Protein AF-A0A0N4SWI0-F1 (afdb_monomer)

Mean predicted aligned error: 6.31 Å

pLDDT: mean 88.69, std 13.05, range [43.0, 98.5]

Radius of gyration: 17.47 Å; Cα contacts (8 Å, |Δi|>4): 452; chains: 1; bounding box: 53×36×49 Å

Organism: Mus musculus (NCBI:txid10090)

Nearest PDB structures (foldseek):
  7t3r-assembly1_D  TM=9.726E-01  e=9.454E-28  Homo sapiens
  8tkf-assembly1_A  TM=9.665E-01  e=1.881E-27  Homo sapiens
  8tk8-assembly1_A  TM=9.784E-01  e=3.366E-27  Homo sapiens
  7t3p-assembly1_A  TM=9.673E-01  e=2.145E-26  Homo sapiens
  8tkd-assembly1_A  TM=9.676E-01  e=2.946E-26  Homo sapiens

InterPro domains:
  IPR000493 Inositol 1,4,5-trisphosphate receptor [PR00779] (9-29)
  IPR000493 Inositol 1,4,5-trisphosphate receptor [PR00779] (63-87)
  IPR000493 Inositol 1,4,5-trisphosphate receptor [PR00779] (183-208)
  IPR015925 Ryanodine/Inositol 1,4,5-trisphosphate receptor [PTHR13715] (2-214)
  IPR016093 MIR motif [PF02815] (7-191)
  IPR016093 MIR motif [PS50919] (5-61)
  IPR016093 MIR motif [PS50919] (68-132)
  IPR016093 MIR motif [PS50919] (138-194)
  IPR016093 MIR motif [SM00472] (5-61)
  IPR016093 MIR motif [SM00472] (68-162)
  IPR036300 Mir domain superfamily [SSF82109] (10-194)

Sequence (215 aa):
SDNKDDILKGGDVVRLFHAEQEKFLTCDEHRKKQHVFLRTTGRQSATSATSSKALWEVEVVQHDPCRGGAGYWNSLFRFKHLATGHYLAAEVDPDQDASRSRLRNAQEKMVYSLVSVPEGNDISSIFELDPTTLRGGDSLVPRNSYVRLRHLCTNTWVHSTNIPIDKEEEKPVMLKIGTSPLKEDKEAFAIVPVSPAEVRDLDFANDASKVLGSI

Structure (mmCIF, N/CA/C/O backbone):
data_AF-A0A0N4SWI0-F1
#
_entry.id   AF-A0A0N4SWI0-F1
#
loop_
_atom_site.group_PDB
_atom_site.id
_atom_site.type_symbol
_atom_site.label_atom_id
_atom_site.label_alt_id
_atom_site.label_comp_id
_atom_site.label_asym_id
_atom_site.label_entity_id
_atom_site.label_seq_id
_atom_site.pdbx_PDB_ins_code
_atom_site.Cartn_x
_atom_site.Cartn_y
_atom_site.Cartn_z
_atom_site.occupancy
_atom_site.B_iso_or_equiv
_atom_site.auth_seq_id
_atom_site.auth_comp_id
_atom_site.auth_asym_id
_atom_site.auth_atom_id
_atom_site.pdbx_PDB_model_num
ATOM 1 N N . SER A 1 1 ? 20.623 -2.920 -18.455 1.00 50.59 1 SER A N 1
ATOM 2 C CA . SER A 1 1 ? 21.114 -3.195 -17.095 1.00 50.59 1 SER A CA 1
ATOM 3 C C . SER A 1 1 ? 19.968 -2.899 -16.155 1.00 50.59 1 SER A C 1
ATOM 5 O O . SER A 1 1 ? 19.649 -1.740 -15.925 1.00 50.59 1 SER A O 1
ATOM 7 N N . ASP A 1 2 ? 19.303 -3.948 -15.685 1.00 51.03 2 ASP A N 1
ATOM 8 C CA . ASP A 1 2 ? 18.000 -3.850 -15.003 1.00 51.03 2 ASP A CA 1
ATOM 9 C C . ASP A 1 2 ? 18.136 -3.511 -13.512 1.00 51.03 2 ASP A C 1
ATOM 11 O O . ASP A 1 2 ? 17.158 -3.448 -12.779 1.00 51.03 2 ASP A O 1
ATOM 15 N N . ASN A 1 3 ? 19.364 -3.251 -13.060 1.00 57.69 3 ASN A N 1
ATOM 16 C CA . ASN A 1 3 ?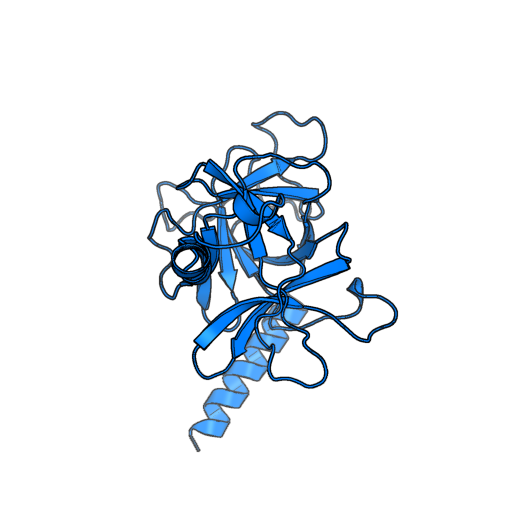 19.689 -2.866 -11.694 1.00 57.69 3 ASN A CA 1
ATOM 17 C C . ASN A 1 3 ? 19.978 -1.359 -11.613 1.00 57.69 3 ASN A C 1
ATOM 19 O O . ASN A 1 3 ? 21.078 -0.948 -11.251 1.00 57.69 3 ASN A O 1
ATOM 23 N N . LYS A 1 4 ? 19.020 -0.534 -12.050 1.00 68.69 4 LYS A N 1
ATOM 24 C CA . LYS A 1 4 ? 19.056 0.916 -11.817 1.00 68.69 4 LYS A CA 1
ATOM 25 C C . LYS A 1 4 ? 18.292 1.210 -10.530 1.00 68.69 4 LYS A C 1
ATOM 27 O O . LYS A 1 4 ? 17.165 0.752 -10.382 1.00 68.69 4 LYS A O 1
ATOM 32 N N . ASP A 1 5 ? 18.878 1.982 -9.624 1.00 74.50 5 ASP A N 1
ATOM 33 C CA . ASP A 1 5 ? 18.274 2.266 -8.312 1.00 74.50 5 ASP A CA 1
ATOM 34 C C . ASP A 1 5 ? 17.012 3.143 -8.380 1.00 74.50 5 ASP A C 1
ATOM 36 O O . ASP A 1 5 ? 16.250 3.208 -7.415 1.00 74.50 5 ASP A O 1
ATOM 40 N N . ASP A 1 6 ? 16.768 3.767 -9.536 1.00 87.31 6 ASP A N 1
ATOM 41 C CA . ASP A 1 6 ? 15.651 4.684 -9.773 1.00 87.31 6 ASP A CA 1
ATOM 42 C C . ASP A 1 6 ? 14.382 4.001 -10.301 1.00 87.31 6 ASP A C 1
ATOM 44 O O . ASP A 1 6 ? 13.366 4.672 -10.498 1.00 87.31 6 ASP A O 1
ATOM 48 N N . ILE A 1 7 ? 14.417 2.689 -10.554 1.00 92.62 7 ILE A N 1
ATOM 49 C CA . ILE A 1 7 ? 13.267 1.935 -11.067 1.00 92.62 7 ILE A CA 1
ATOM 50 C C . ILE A 1 7 ? 12.678 1.021 -9.997 1.00 92.62 7 ILE A C 1
ATOM 52 O O . ILE A 1 7 ? 13.397 0.487 -9.158 1.00 92.62 7 ILE A O 1
ATOM 56 N N . LEU A 1 8 ? 11.363 0.837 -10.049 1.00 94.56 8 LEU A N 1
ATOM 57 C CA . LEU A 1 8 ? 10.654 -0.118 -9.213 1.00 94.56 8 LEU A CA 1
ATOM 58 C C . LEU A 1 8 ? 10.965 -1.535 -9.689 1.00 94.56 8 LEU A C 1
ATOM 60 O O . LEU A 1 8 ? 10.858 -1.829 -10.882 1.00 94.56 8 LEU A O 1
ATOM 64 N N . LYS A 1 9 ? 11.336 -2.417 -8.767 1.00 93.50 9 LYS A N 1
ATOM 65 C CA . LYS A 1 9 ? 11.655 -3.819 -9.063 1.00 93.50 9 LYS A CA 1
ATOM 66 C C . LYS A 1 9 ? 11.042 -4.762 -8.036 1.00 93.50 9 LYS A C 1
ATOM 68 O O . LYS A 1 9 ? 10.722 -4.362 -6.921 1.00 93.50 9 LYS A O 1
ATOM 73 N N . GLY A 1 10 ? 10.900 -6.027 -8.421 1.00 93.69 10 GLY A N 1
ATOM 74 C CA . GLY A 1 10 ? 10.533 -7.088 -7.487 1.00 93.69 10 GLY A CA 1
ATOM 75 C C . GLY A 1 10 ? 11.527 -7.165 -6.321 1.00 93.69 10 GLY A C 1
ATOM 76 O O . GLY A 1 10 ? 12.736 -7.066 -6.540 1.00 93.69 10 GLY A O 1
ATOM 77 N N . GLY A 1 11 ? 11.013 -7.317 -5.102 1.00 92.56 11 GLY A N 1
ATOM 78 C CA . GLY A 1 11 ? 11.773 -7.296 -3.849 1.00 92.56 11 GLY A CA 1
ATOM 79 C C . GLY A 1 11 ? 12.031 -5.894 -3.285 1.00 92.56 11 GLY A C 1
ATOM 80 O O . GLY A 1 11 ? 12.594 -5.768 -2.198 1.00 92.56 11 GLY A O 1
ATOM 81 N N . ASP A 1 12 ? 11.635 -4.821 -3.982 1.00 94.88 12 ASP A N 1
ATOM 82 C CA . ASP A 1 12 ? 11.668 -3.487 -3.384 1.00 94.88 12 ASP A CA 1
ATOM 83 C C . ASP A 1 12 ? 10.648 -3.377 -2.255 1.00 94.88 12 ASP A C 1
ATOM 85 O O . ASP A 1 12 ? 9.480 -3.719 -2.420 1.00 94.88 12 ASP A O 1
ATOM 89 N N . VAL A 1 13 ? 11.074 -2.802 -1.132 1.00 96.50 13 VAL A N 1
ATOM 90 C CA . VAL A 1 13 ? 10.172 -2.414 -0.049 1.00 96.50 13 VAL A CA 1
ATOM 91 C C . VAL A 1 13 ? 9.805 -0.943 -0.205 1.00 96.50 13 VAL A C 1
ATOM 93 O O . VAL A 1 13 ? 10.672 -0.072 -0.341 1.00 96.50 13 VAL A O 1
ATOM 96 N N . VAL A 1 14 ? 8.506 -0.661 -0.177 1.00 97.38 14 VAL A N 1
ATOM 97 C CA . VAL A 1 14 ? 7.942 0.676 -0.360 1.00 97.38 14 VAL A CA 1
ATOM 98 C C . VAL A 1 14 ? 6.867 0.973 0.682 1.00 97.38 14 VAL A C 1
ATOM 100 O O . VAL A 1 14 ? 6.303 0.080 1.314 1.00 97.38 14 VAL A O 1
ATOM 103 N N . ARG A 1 15 ? 6.553 2.257 0.838 1.00 97.75 15 ARG A N 1
ATOM 104 C CA . ARG A 1 15 ? 5.327 2.740 1.474 1.00 97.75 15 ARG A CA 1
ATOM 105 C C . ARG A 1 15 ? 4.415 3.312 0.400 1.00 97.75 15 ARG A C 1
ATOM 107 O O . ARG A 1 15 ? 4.875 4.037 -0.478 1.00 97.75 15 ARG A O 1
ATOM 114 N N . LEU A 1 16 ? 3.122 3.027 0.504 1.00 98.19 16 LEU A N 1
ATOM 115 C CA . LEU A 1 16 ? 2.101 3.623 -0.353 1.00 98.19 16 LEU A CA 1
ATOM 116 C C . LEU A 1 16 ? 1.454 4.783 0.409 1.00 98.19 16 LEU A C 1
ATOM 118 O O . LEU A 1 16 ? 0.746 4.572 1.395 1.00 98.19 16 LEU A O 1
ATOM 122 N N . PHE A 1 17 ? 1.742 6.011 -0.016 1.00 98.00 17 PHE A N 1
ATOM 123 C CA . PHE A 1 17 ? 1.227 7.232 0.605 1.00 98.00 17 PHE A CA 1
ATOM 124 C C . PHE A 1 17 ? 0.122 7.829 -0.257 1.00 98.00 17 PHE A C 1
ATOM 126 O O . PHE A 1 17 ? 0.379 8.279 -1.369 1.00 98.00 17 PHE A O 1
ATOM 133 N N . HIS A 1 18 ? -1.108 7.847 0.241 1.00 97.81 18 HIS A N 1
ATOM 134 C CA . HIS A 1 18 ? -2.217 8.463 -0.472 1.00 97.81 18 HIS A CA 1
ATOM 135 C C . HIS A 1 18 ? -2.040 9.985 -0.503 1.00 97.81 18 HIS A C 1
ATOM 137 O O . HIS A 1 18 ? -2.028 10.617 0.552 1.00 97.81 18 HIS A O 1
ATOM 143 N N . ALA A 1 19 ? -1.959 10.573 -1.699 1.00 95.75 19 ALA A N 1
ATOM 144 C CA . ALA A 1 19 ? -1.594 11.977 -1.880 1.00 95.75 19 ALA A CA 1
ATOM 145 C C . ALA A 1 19 ? -2.662 12.948 -1.347 1.00 95.75 19 ALA A C 1
ATOM 147 O O . ALA A 1 19 ? -2.343 13.789 -0.519 1.00 95.75 19 ALA A O 1
ATOM 148 N N . GLU A 1 20 ? -3.930 12.796 -1.755 1.00 95.19 20 GLU A N 1
ATOM 149 C CA . GLU A 1 20 ? -5.012 13.709 -1.324 1.00 95.19 20 GLU A CA 1
ATOM 150 C C . GLU A 1 20 ? -5.341 13.559 0.171 1.00 95.19 20 GLU A C 1
ATOM 152 O O . GLU A 1 20 ? -5.549 14.539 0.878 1.00 95.19 20 GLU A O 1
ATOM 157 N N . GLN A 1 21 ? -5.391 12.322 0.673 1.00 95.75 21 GLN A N 1
ATOM 158 C CA . GLN A 1 21 ? -5.701 12.046 2.076 1.00 95.75 21 GLN A CA 1
ATOM 159 C C . GLN A 1 21 ? -4.534 12.305 3.028 1.00 95.75 21 GLN A C 1
ATOM 161 O O . GLN A 1 21 ? -4.763 12.345 4.236 1.00 95.75 21 GLN A O 1
ATOM 166 N N . GLU A 1 22 ? -3.310 12.401 2.514 1.00 96.69 22 GLU A N 1
ATOM 167 C CA . GLU A 1 22 ? -2.071 12.466 3.288 1.00 96.69 22 GLU A CA 1
ATOM 168 C C . GLU A 1 22 ? -1.952 11.347 4.339 1.00 96.69 22 GLU A C 1
ATOM 170 O O . GLU A 1 22 ? -1.732 11.589 5.527 1.00 96.69 22 GLU A O 1
ATOM 175 N N . LYS A 1 23 ? -2.150 10.089 3.928 1.00 97.38 23 LYS A N 1
ATOM 176 C CA . LYS A 1 23 ? -2.130 8.923 4.834 1.00 97.38 23 LYS A CA 1
ATOM 177 C C . LYS A 1 23 ? -1.384 7.752 4.216 1.00 97.38 23 LYS A C 1
ATOM 179 O O . LYS A 1 23 ? -1.474 7.509 3.016 1.00 97.38 23 LYS A O 1
ATOM 184 N N . PHE A 1 24 ? -0.686 6.987 5.050 1.00 98.12 24 PHE A N 1
ATOM 185 C CA . PHE A 1 24 ? -0.050 5.745 4.620 1.00 98.12 24 PHE A CA 1
ATOM 186 C C . PHE A 1 24 ? -1.039 4.579 4.632 1.00 98.12 24 PHE A C 1
ATOM 188 O O . PHE A 1 24 ? -1.792 4.398 5.597 1.00 98.12 24 PHE A O 1
ATOM 195 N N . LEU A 1 25 ? -0.977 3.757 3.583 1.00 98.50 25 LEU A N 1
ATOM 196 C CA . LEU A 1 25 ? -1.606 2.443 3.549 1.00 98.50 25 LEU A CA 1
ATOM 197 C C . LEU A 1 25 ? -0.907 1.524 4.553 1.00 98.50 25 LEU A C 1
ATOM 199 O O . LEU A 1 25 ? 0.294 1.269 4.450 1.00 98.50 25 LEU A O 1
ATOM 203 N N . THR A 1 26 ? -1.669 1.041 5.522 1.00 98.25 26 THR A N 1
ATOM 204 C CA . THR A 1 26 ? -1.173 0.288 6.674 1.00 98.25 26 THR A CA 1
ATOM 205 C C . THR A 1 26 ? -1.910 -1.043 6.771 1.00 98.25 26 THR A C 1
ATOM 207 O O . THR A 1 26 ? -3.098 -1.107 6.454 1.00 98.25 26 THR A O 1
ATOM 210 N N . CYS A 1 27 ? -1.216 -2.089 7.219 1.00 97.69 27 CYS A N 1
ATOM 211 C CA . CYS A 1 27 ? -1.813 -3.361 7.613 1.00 97.69 27 CYS A CA 1
ATOM 212 C C . CYS A 1 27 ? -1.526 -3.624 9.094 1.00 97.69 27 CYS A C 1
ATOM 214 O O . CYS A 1 27 ? -0.379 -3.530 9.534 1.00 97.69 27 CYS A O 1
ATOM 216 N N . ASP A 1 28 ? -2.557 -3.934 9.875 1.00 96.50 28 ASP A N 1
ATOM 217 C CA . ASP A 1 28 ? -2.410 -4.209 11.307 1.00 96.50 28 ASP A CA 1
ATOM 218 C C . ASP A 1 28 ? -3.506 -5.133 11.837 1.00 96.50 28 ASP A C 1
ATOM 220 O O . ASP A 1 28 ? -4.581 -5.248 11.240 1.00 96.50 28 ASP A O 1
ATOM 224 N N . GLU A 1 29 ? -3.247 -5.749 12.988 1.00 95.00 29 GLU A N 1
ATOM 225 C CA . GLU A 1 29 ? -4.260 -6.500 13.715 1.00 95.00 29 GLU A CA 1
ATOM 226 C C . GLU A 1 29 ? -5.162 -5.560 14.519 1.00 95.00 29 GLU A C 1
ATOM 228 O O . GLU A 1 29 ? -4.697 -4.803 15.369 1.00 95.00 29 GLU A O 1
ATOM 233 N N . HIS A 1 30 ? -6.471 -5.667 14.302 1.00 93.88 30 HIS A N 1
ATOM 234 C CA . HIS A 1 30 ? -7.492 -5.072 15.158 1.00 93.88 30 HIS A CA 1
ATOM 235 C C . HIS A 1 30 ? -8.541 -6.125 15.481 1.00 93.88 30 HIS A C 1
ATOM 237 O O . HIS A 1 30 ? -8.998 -6.847 14.597 1.00 93.88 30 HIS A O 1
ATOM 243 N N . ARG A 1 31 ? -8.908 -6.260 16.760 1.00 92.44 31 ARG A N 1
ATOM 244 C CA . ARG A 1 31 ? -9.884 -7.265 17.230 1.00 92.44 31 ARG A CA 1
ATOM 245 C C . ARG A 1 31 ? -9.621 -8.685 16.692 1.00 92.44 31 ARG A C 1
ATOM 247 O O . ARG A 1 31 ? -10.553 -9.390 16.310 1.00 92.44 31 ARG A O 1
ATOM 254 N N . LYS A 1 32 ? -8.350 -9.115 16.707 1.00 91.81 32 LYS A N 1
ATOM 255 C CA . LYS A 1 32 ? -7.883 -10.441 16.242 1.00 91.81 32 LYS A CA 1
ATOM 256 C C . LYS A 1 32 ? -8.083 -10.701 14.742 1.00 91.81 32 LYS A C 1
ATOM 258 O O . LYS A 1 32 ? -8.091 -11.854 14.314 1.00 91.81 32 LYS A O 1
ATOM 263 N N . LYS A 1 33 ? -8.272 -9.652 13.940 1.00 92.88 33 LYS A N 1
ATOM 264 C CA . LYS A 1 33 ? -8.355 -9.731 12.481 1.00 92.88 33 LYS A CA 1
ATOM 265 C C . LYS A 1 33 ? -7.348 -8.769 11.857 1.00 92.88 33 LYS A C 1
ATOM 267 O O . LYS A 1 33 ? -7.155 -7.660 12.343 1.00 92.88 33 LYS A O 1
ATOM 272 N N . GLN A 1 34 ? -6.712 -9.195 10.770 1.00 95.12 34 GLN A N 1
ATOM 273 C CA . GLN A 1 34 ? -5.844 -8.328 9.977 1.00 95.12 34 GLN A CA 1
ATOM 274 C C . GLN A 1 34 ? -6.692 -7.380 9.126 1.00 95.12 34 GLN A C 1
ATOM 276 O O . GLN A 1 34 ? -7.600 -7.812 8.411 1.00 95.12 34 GLN A O 1
ATOM 281 N N . HIS A 1 35 ? -6.384 -6.090 9.192 1.00 96.62 35 HIS A N 1
ATOM 282 C CA . HIS A 1 35 ? -7.068 -5.042 8.448 1.00 96.62 35 HIS A CA 1
ATOM 283 C C . HIS A 1 35 ? -6.077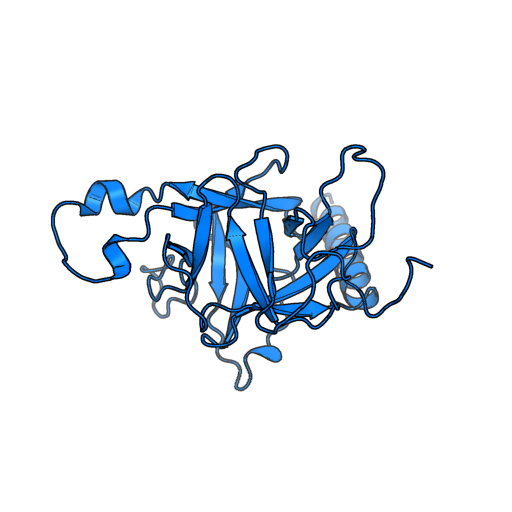 -4.235 7.621 1.00 96.62 35 HIS A C 1
ATOM 285 O O . HIS A 1 35 ? -5.008 -3.878 8.110 1.00 96.62 35 HIS A O 1
ATOM 291 N N . VAL A 1 36 ? -6.480 -3.887 6.398 1.00 98.00 36 VAL A N 1
ATOM 292 C CA . VAL A 1 36 ? -5.800 -2.893 5.563 1.00 98.00 36 VAL A CA 1
ATOM 293 C C . VAL A 1 36 ? -6.590 -1.588 5.602 1.00 98.00 36 VAL A C 1
ATOM 295 O O . VAL A 1 36 ? -7.809 -1.594 5.431 1.00 98.00 36 VAL A O 1
ATOM 298 N N . PHE A 1 37 ? -5.911 -0.469 5.846 1.00 98.19 37 PHE A N 1
ATOM 299 C CA . PHE A 1 37 ? -6.556 0.831 6.040 1.00 98.19 37 PHE A CA 1
ATOM 300 C C . PHE A 1 37 ? -5.614 2.006 5.751 1.00 98.19 37 PHE A C 1
ATOM 302 O O . PHE A 1 37 ? -4.389 1.868 5.776 1.00 98.19 37 PHE A O 1
ATOM 309 N N . LEU A 1 38 ? -6.185 3.191 5.515 1.00 98.12 38 LEU A N 1
ATOM 310 C CA . LEU A 1 38 ? -5.443 4.449 5.586 1.00 98.12 38 LEU A CA 1
ATOM 311 C C . LEU A 1 38 ? -5.372 4.890 7.043 1.00 98.12 38 LEU A C 1
ATOM 313 O O . LEU A 1 38 ? -6.397 5.062 7.705 1.00 98.12 38 LEU A O 1
ATOM 317 N N . ARG A 1 39 ? -4.155 5.088 7.545 1.00 97.50 39 ARG A N 1
ATOM 318 C CA . ARG A 1 39 ? -3.935 5.457 8.943 1.00 97.50 39 ARG A CA 1
ATOM 319 C C . ARG A 1 39 ? -3.920 6.968 9.136 1.00 97.50 39 ARG A C 1
ATOM 321 O O . ARG A 1 39 ? -3.057 7.653 8.591 1.00 97.50 39 ARG A O 1
ATOM 328 N N . THR A 1 4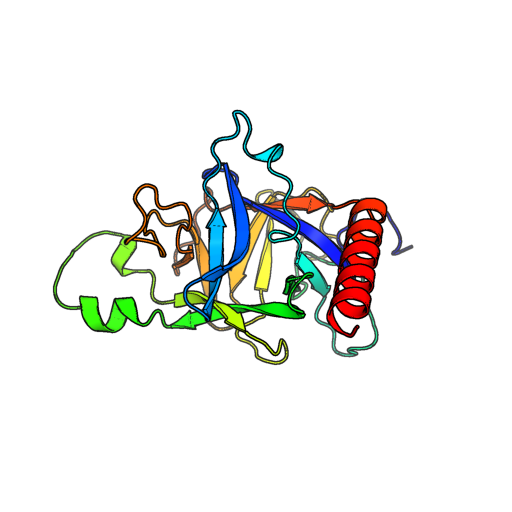0 ? -4.800 7.476 9.991 1.00 95.88 40 THR A N 1
ATOM 329 C CA . THR A 1 40 ? -4.720 8.853 10.493 1.00 95.88 40 THR A CA 1
ATOM 330 C C . THR A 1 40 ? -3.577 8.982 11.503 1.00 95.88 40 THR A C 1
ATOM 332 O O . THR A 1 40 ? -3.372 8.116 12.354 1.00 95.88 40 THR A O 1
ATOM 335 N N . THR A 1 41 ? -2.815 10.073 11.421 1.00 93.19 41 THR A N 1
ATOM 336 C CA . THR A 1 41 ? -1.682 10.360 12.309 1.00 93.19 41 THR A CA 1
ATOM 337 C C . THR A 1 41 ? -1.843 11.723 12.971 1.00 93.19 41 THR A C 1
ATOM 339 O O . THR A 1 41 ? -2.336 12.660 12.354 1.00 93.19 41 THR A O 1
ATOM 342 N N . GLY A 1 42 ? -1.410 11.836 14.229 1.00 89.56 42 GLY A N 1
ATOM 343 C CA . GLY A 1 42 ? -1.351 13.108 14.958 1.00 89.56 42 GLY A CA 1
ATOM 344 C C . GLY A 1 42 ? -0.055 13.895 14.731 1.00 89.56 42 GLY A C 1
ATOM 345 O O . GLY A 1 42 ? 0.167 14.904 15.396 1.00 89.56 42 GLY A O 1
ATOM 346 N N . ARG A 1 43 ? 0.843 13.421 13.853 1.00 88.69 43 ARG A N 1
ATOM 347 C CA . ARG A 1 43 ? 2.075 14.150 13.510 1.00 88.69 43 ARG A CA 1
ATOM 348 C C . ARG A 1 43 ? 1.743 15.368 12.648 1.00 88.69 43 ARG A C 1
ATOM 350 O O . ARG A 1 43 ? 0.848 15.303 11.817 1.00 88.69 43 ARG A O 1
ATOM 357 N N . GLN A 1 44 ? 2.518 16.445 12.801 1.00 86.50 44 GLN A N 1
ATOM 358 C CA . GLN A 1 44 ? 2.349 17.675 12.009 1.00 86.50 44 GLN A CA 1
ATOM 359 C C . GLN A 1 44 ? 2.494 17.432 10.502 1.00 86.50 44 GLN A C 1
ATOM 361 O O . GLN A 1 44 ? 1.809 18.059 9.706 1.00 86.50 44 GLN A O 1
ATOM 366 N N . SER A 1 45 ? 3.391 16.520 10.120 1.00 91.00 45 SER A N 1
ATOM 367 C CA . SER A 1 45 ? 3.573 16.082 8.741 1.00 91.00 45 SER A CA 1
ATOM 368 C C . SER A 1 45 ? 3.315 14.586 8.653 1.00 91.00 45 SER A C 1
ATOM 370 O O . SER A 1 45 ? 3.980 13.797 9.336 1.00 91.00 45 SER A O 1
ATOM 372 N N . ALA A 1 46 ? 2.369 14.185 7.807 1.00 88.25 46 ALA A N 1
ATOM 373 C CA . ALA A 1 46 ? 2.005 12.784 7.666 1.00 88.25 46 ALA A CA 1
ATOM 374 C C . ALA A 1 46 ? 3.157 11.925 7.130 1.00 88.25 46 ALA A C 1
ATOM 376 O O . ALA A 1 46 ? 3.351 10.811 7.608 1.00 88.25 46 ALA A O 1
ATOM 377 N N . THR A 1 47 ? 3.983 12.460 6.226 1.00 88.88 47 THR A N 1
ATOM 378 C CA . THR A 1 47 ? 5.139 11.750 5.651 1.00 88.88 47 THR A CA 1
ATOM 379 C C . THR A 1 47 ? 6.222 11.435 6.682 1.00 88.88 47 THR A C 1
ATOM 381 O O . THR A 1 47 ? 6.969 10.475 6.513 1.00 88.88 47 THR A O 1
ATOM 384 N N . SER A 1 48 ? 6.271 12.175 7.797 1.00 85.38 48 SER A N 1
ATOM 385 C CA . SER A 1 48 ? 7.164 11.864 8.918 1.00 85.38 48 SER A CA 1
ATOM 386 C C . SER A 1 48 ? 6.733 10.630 9.717 1.00 85.38 48 SER A C 1
ATOM 388 O O . SER A 1 48 ? 7.503 10.146 10.543 1.00 85.38 48 SER A O 1
ATOM 390 N N . ALA A 1 49 ? 5.504 10.132 9.541 1.00 86.56 49 ALA A N 1
ATOM 391 C CA . ALA A 1 49 ? 4.984 8.975 10.261 1.00 86.56 49 ALA A CA 1
ATOM 392 C C . ALA A 1 49 ? 5.510 7.663 9.656 1.00 86.56 49 ALA A C 1
ATOM 394 O O . ALA A 1 49 ? 4.798 6.948 8.956 1.00 86.56 49 ALA A O 1
ATOM 395 N N . THR A 1 50 ? 6.766 7.329 9.947 1.00 85.88 50 THR A N 1
ATOM 396 C CA . THR A 1 50 ? 7.371 6.056 9.550 1.00 85.88 50 THR A CA 1
ATOM 397 C C . THR A 1 50 ? 6.938 4.946 10.508 1.00 85.88 50 THR A C 1
ATOM 399 O O . THR A 1 50 ? 7.195 4.984 11.711 1.00 85.88 50 THR A O 1
ATOM 402 N N . SER A 1 51 ? 6.218 3.955 9.984 1.00 90.12 51 SER A N 1
ATOM 403 C CA . SER A 1 51 ? 5.823 2.748 10.715 1.00 90.12 51 SER A CA 1
ATOM 404 C C . SER A 1 51 ? 6.247 1.511 9.931 1.00 90.12 51 SER A C 1
ATOM 406 O O . SER A 1 51 ? 6.200 1.522 8.698 1.00 90.12 51 SER A O 1
ATOM 408 N N . SER A 1 52 ? 6.636 0.452 10.644 1.00 91.38 52 SER A N 1
ATOM 409 C CA . SER A 1 52 ? 6.885 -0.878 10.074 1.00 91.38 52 SER A CA 1
ATOM 410 C C . SER A 1 52 ? 5.609 -1.532 9.528 1.00 91.38 52 SER A C 1
ATOM 412 O O . SER A 1 52 ? 5.681 -2.336 8.609 1.00 91.38 52 SER A O 1
ATOM 414 N N . LYS A 1 53 ? 4.434 -1.116 10.022 1.00 95.25 53 LYS A N 1
ATOM 415 C CA . LYS A 1 53 ? 3.102 -1.594 9.599 1.00 95.25 53 LYS A CA 1
ATOM 416 C C . LYS A 1 53 ? 2.637 -1.058 8.236 1.00 95.25 53 LYS A C 1
ATOM 418 O O . LYS A 1 53 ? 1.546 -1.367 7.773 1.00 95.25 53 LYS A O 1
ATOM 423 N N . ALA A 1 54 ? 3.431 -0.182 7.624 1.00 97.44 54 ALA A N 1
ATOM 424 C CA . ALA A 1 54 ? 3.154 0.421 6.321 1.00 97.44 54 ALA A CA 1
ATOM 425 C C . ALA A 1 54 ? 4.160 -0.029 5.248 1.00 97.44 54 ALA A C 1
ATOM 427 O O . ALA A 1 54 ? 4.264 0.611 4.203 1.00 97.44 54 ALA A O 1
ATOM 428 N N . LEU A 1 55 ? 4.943 -1.076 5.529 1.00 97.81 55 LEU A N 1
ATOM 429 C CA . LEU A 1 55 ? 5.963 -1.600 4.626 1.00 97.81 55 LEU A CA 1
ATOM 430 C C . LEU A 1 55 ? 5.373 -2.682 3.725 1.00 97.81 55 LEU A C 1
ATOM 432 O O . LEU A 1 55 ? 4.860 -3.694 4.207 1.00 97.81 55 LEU A O 1
ATOM 436 N N . TRP A 1 56 ? 5.494 -2.467 2.419 1.00 98.06 56 TRP A N 1
ATOM 437 C CA . TRP A 1 56 ? 4.998 -3.358 1.382 1.00 98.06 56 TRP A CA 1
ATOM 438 C C . TRP A 1 56 ? 6.155 -3.768 0.475 1.00 98.06 56 TRP A C 1
ATOM 440 O O . TRP A 1 56 ? 6.772 -2.920 -0.165 1.00 98.06 56 TRP A O 1
ATOM 450 N N . GLU A 1 57 ? 6.461 -5.058 0.437 1.00 96.94 57 GLU A N 1
ATOM 451 C CA . GLU A 1 57 ? 7.346 -5.657 -0.553 1.00 96.94 57 GLU A CA 1
ATOM 452 C C . GLU A 1 57 ? 6.593 -5.789 -1.882 1.00 96.94 57 GLU A C 1
ATOM 454 O O . GLU A 1 57 ? 5.462 -6.284 -1.938 1.00 96.94 57 GLU A O 1
ATOM 459 N N . VAL A 1 58 ? 7.210 -5.298 -2.951 1.00 96.50 58 VAL A N 1
ATOM 460 C CA . VAL A 1 58 ? 6.668 -5.337 -4.306 1.00 96.50 58 VAL A CA 1
ATOM 461 C C . VAL A 1 58 ? 7.054 -6.651 -4.963 1.00 96.50 58 VAL A C 1
ATOM 463 O O . VAL A 1 58 ? 8.234 -6.974 -5.079 1.00 96.50 58 VAL A O 1
ATOM 466 N N . GLU A 1 59 ? 6.072 -7.368 -5.492 1.00 95.19 59 GLU A N 1
ATOM 467 C CA . GLU A 1 59 ? 6.299 -8.519 -6.362 1.00 95.19 59 GLU A CA 1
ATOM 468 C C . GLU A 1 59 ? 5.824 -8.182 -7.776 1.00 95.19 59 GLU A C 1
ATOM 470 O O . GLU A 1 59 ? 4.677 -7.785 -7.984 1.00 95.19 59 GLU A O 1
ATOM 475 N N . VAL A 1 60 ? 6.710 -8.344 -8.761 1.00 93.81 60 VAL A N 1
ATOM 476 C CA . VAL A 1 60 ? 6.361 -8.220 -10.182 1.00 93.81 60 VAL A CA 1
ATOM 477 C C . VAL A 1 60 ? 5.949 -9.601 -10.672 1.00 93.81 60 VAL A C 1
ATOM 479 O O . VAL A 1 60 ? 6.780 -10.507 -10.725 1.00 93.81 60 VAL A O 1
ATOM 482 N N . VAL A 1 61 ? 4.674 -9.771 -11.013 1.00 89.94 61 VAL A N 1
ATOM 483 C CA . VAL A 1 61 ? 4.118 -11.061 -11.430 1.00 89.94 61 VAL A CA 1
ATOM 484 C C . VAL A 1 61 ? 4.694 -11.444 -12.792 1.00 89.94 61 VAL A C 1
ATOM 486 O O . VAL A 1 61 ? 4.522 -10.735 -13.784 1.00 89.94 61 VAL A O 1
ATOM 489 N N . GLN A 1 62 ? 5.368 -12.590 -12.839 1.00 81.94 62 GLN A N 1
ATOM 490 C CA . GLN A 1 62 ? 5.952 -13.173 -14.045 1.00 81.94 62 GLN A CA 1
ATOM 491 C C . GLN A 1 62 ? 5.526 -14.635 -14.192 1.00 81.94 62 GLN A C 1
ATOM 493 O O . GLN A 1 62 ? 5.041 -15.256 -13.250 1.00 81.94 62 GLN A O 1
ATOM 498 N N . HIS A 1 63 ? 5.722 -15.195 -15.388 1.00 73.81 63 HIS A N 1
ATOM 499 C CA . HIS A 1 63 ? 5.458 -16.614 -15.646 1.00 73.81 63 HIS A CA 1
ATOM 500 C C . HIS A 1 63 ? 6.377 -17.545 -14.838 1.00 73.81 63 HIS A C 1
ATOM 502 O O . HIS A 1 63 ? 5.960 -18.636 -14.466 1.00 73.81 63 HIS A O 1
ATOM 508 N N . ASP A 1 64 ? 7.611 -17.109 -14.570 1.00 75.19 64 ASP A N 1
ATOM 509 C CA . ASP A 1 64 ? 8.575 -17.817 -13.728 1.00 75.19 64 ASP A CA 1
ATOM 510 C C . ASP A 1 64 ? 8.618 -17.162 -12.332 1.00 75.19 64 ASP A C 1
ATOM 512 O O . ASP A 1 64 ? 9.144 -16.051 -12.212 1.00 75.19 64 ASP A O 1
ATOM 516 N N . PRO A 1 65 ? 8.095 -17.821 -11.279 1.00 67.12 65 PRO A N 1
ATOM 517 C CA . PRO A 1 65 ? 8.077 -17.282 -9.917 1.00 67.12 65 PRO A CA 1
ATOM 518 C C . PRO A 1 65 ? 9.469 -17.020 -9.329 1.00 67.12 65 PRO A C 1
ATOM 520 O O . PRO A 1 65 ? 9.603 -16.227 -8.401 1.00 67.12 65 PRO A O 1
ATOM 523 N N . CYS A 1 66 ? 10.515 -17.675 -9.845 1.00 69.06 66 CYS A N 1
ATOM 524 C CA . CYS A 1 66 ? 11.885 -17.494 -9.366 1.00 69.06 66 CYS A CA 1
ATOM 525 C C . CYS A 1 66 ? 12.578 -16.277 -9.996 1.00 69.06 66 CYS A C 1
ATOM 527 O O . CYS A 1 66 ? 13.662 -15.885 -9.552 1.00 69.06 66 CYS A O 1
ATOM 529 N N . ARG A 1 67 ? 11.971 -15.657 -11.016 1.00 68.88 67 ARG A N 1
ATOM 530 C CA . ARG A 1 67 ? 12.479 -14.432 -11.633 1.00 68.88 67 ARG A CA 1
ATOM 531 C C . ARG A 1 67 ? 11.798 -13.211 -11.034 1.00 68.88 67 ARG A C 1
ATOM 533 O O . ARG A 1 67 ? 10.716 -12.806 -11.443 1.00 68.88 67 ARG A O 1
ATOM 540 N N . GLY A 1 68 ? 12.523 -12.544 -10.138 1.00 69.81 68 GLY A N 1
ATOM 541 C CA . GLY A 1 68 ? 12.331 -11.112 -9.924 1.00 69.81 68 GLY A CA 1
ATOM 542 C C . GLY A 1 68 ? 12.607 -10.325 -11.214 1.00 69.81 68 GLY A C 1
ATOM 543 O O . GLY A 1 68 ? 13.168 -10.841 -12.186 1.00 69.81 68 GLY A O 1
ATOM 544 N N . GLY A 1 69 ? 12.204 -9.061 -11.258 1.00 84.31 69 GLY A N 1
ATOM 545 C CA . GLY A 1 69 ? 12.437 -8.232 -12.436 1.00 84.31 69 GLY A CA 1
ATOM 546 C C . GLY A 1 69 ? 12.067 -6.777 -12.228 1.00 84.31 69 GLY A C 1
ATOM 547 O O . GLY A 1 69 ? 11.468 -6.406 -11.219 1.00 84.31 69 GLY A O 1
ATOM 548 N N . ALA A 1 70 ? 12.454 -5.960 -13.199 1.00 90.88 70 ALA A N 1
ATOM 549 C CA . ALA A 1 70 ? 12.037 -4.574 -13.280 1.00 90.88 70 ALA A CA 1
ATOM 550 C C . ALA A 1 70 ? 10.523 -4.481 -13.530 1.00 90.88 70 ALA A C 1
ATOM 552 O O . ALA A 1 70 ? 9.976 -5.240 -14.329 1.00 90.88 70 ALA A O 1
ATOM 553 N N . GLY A 1 71 ? 9.856 -3.550 -12.854 1.00 92.44 71 GLY A N 1
ATOM 554 C CA . GLY A 1 71 ? 8.448 -3.246 -13.069 1.00 92.44 71 GLY A CA 1
ATOM 555 C C . GLY A 1 71 ? 8.261 -2.313 -14.263 1.00 92.44 71 GLY A C 1
ATOM 556 O O . GLY A 1 71 ? 8.858 -1.235 -14.325 1.00 92.44 71 GLY A O 1
ATOM 557 N N . TYR A 1 72 ? 7.397 -2.710 -15.190 1.00 93.12 72 TYR A N 1
ATOM 558 C CA . TYR A 1 72 ? 6.925 -1.887 -16.305 1.00 93.12 72 TYR A CA 1
ATOM 559 C C . TYR A 1 72 ? 5.489 -1.428 -16.036 1.00 93.12 72 TYR A C 1
ATOM 561 O O . TYR A 1 72 ? 4.783 -2.042 -15.238 1.00 93.12 72 TYR A O 1
ATOM 569 N N . TRP A 1 73 ? 5.026 -0.367 -16.699 1.00 94.44 73 TRP A N 1
ATOM 570 C CA . TRP A 1 73 ? 3.645 0.111 -16.510 1.00 94.44 73 TRP A CA 1
ATOM 571 C C . TRP A 1 73 ? 2.585 -0.921 -16.914 1.00 94.44 73 TRP A C 1
ATOM 573 O O . TRP A 1 73 ? 1.503 -0.938 -16.343 1.00 94.44 73 TRP A O 1
ATOM 583 N N . ASN A 1 74 ? 2.900 -1.804 -17.863 1.00 92.25 74 ASN A N 1
ATOM 584 C CA . ASN A 1 74 ? 2.051 -2.931 -18.256 1.00 92.25 74 ASN A CA 1
ATOM 585 C C . ASN A 1 74 ? 2.283 -4.211 -17.424 1.00 92.25 74 ASN A C 1
ATOM 587 O O . ASN A 1 74 ? 1.716 -5.255 -17.745 1.00 92.25 74 ASN A O 1
ATOM 591 N N . SER A 1 75 ? 3.136 -4.164 -16.395 1.00 94.31 75 SER A N 1
ATOM 592 C CA . SER A 1 75 ? 3.344 -5.298 -15.494 1.00 94.31 75 SER A CA 1
ATOM 593 C C . SER A 1 75 ? 2.185 -5.446 -14.513 1.00 94.31 75 SER A C 1
ATOM 595 O O . SER A 1 75 ? 1.490 -4.490 -14.171 1.00 94.31 75 SER A O 1
ATOM 597 N N . LEU A 1 76 ? 2.022 -6.669 -14.027 1.00 95.06 76 LEU A N 1
ATOM 598 C CA . LEU A 1 76 ? 1.118 -6.999 -12.938 1.00 95.06 76 LEU A CA 1
ATOM 599 C C . LEU A 1 76 ? 1.909 -7.022 -11.629 1.00 95.06 76 LEU A C 1
ATOM 601 O O . LEU A 1 76 ? 3.038 -7.516 -11.591 1.00 95.06 76 LEU A O 1
ATOM 605 N N . PHE A 1 77 ? 1.318 -6.500 -10.562 1.00 96.69 77 PHE A N 1
ATOM 606 C CA . PHE A 1 77 ? 1.983 -6.321 -9.277 1.00 96.69 77 PHE A CA 1
ATOM 607 C C . PHE A 1 77 ? 1.191 -6.969 -8.145 1.00 96.69 77 PHE A C 1
ATOM 609 O O . PHE A 1 77 ? -0.042 -6.944 -8.140 1.00 96.69 77 PHE A O 1
ATOM 616 N N . ARG A 1 78 ? 1.913 -7.493 -7.153 1.00 96.81 78 ARG A N 1
ATOM 617 C CA . ARG A 1 78 ? 1.379 -7.807 -5.824 1.00 96.81 78 ARG A CA 1
ATOM 618 C C . ARG A 1 78 ? 2.117 -6.985 -4.779 1.00 96.81 78 ARG A C 1
ATOM 620 O O . ARG A 1 78 ? 3.275 -6.610 -4.966 1.00 96.81 78 ARG A O 1
ATOM 627 N N . PHE A 1 79 ? 1.434 -6.729 -3.671 1.00 98.06 79 PHE A N 1
ATOM 628 C CA . PHE A 1 79 ? 2.000 -6.036 -2.522 1.00 98.06 79 PHE A CA 1
ATOM 629 C C . PHE A 1 79 ? 1.906 -6.943 -1.309 1.00 98.06 79 PHE A C 1
ATOM 631 O O . PHE A 1 79 ? 0.809 -7.235 -0.830 1.00 98.06 79 PHE A O 1
ATOM 638 N N . LYS A 1 80 ? 3.058 -7.379 -0.814 1.00 97.38 80 LYS A N 1
ATOM 639 C CA . LYS A 1 80 ? 3.170 -8.223 0.368 1.00 97.38 80 LYS A CA 1
ATOM 640 C C . LYS A 1 80 ? 3.523 -7.361 1.570 1.00 97.38 80 LYS A C 1
ATOM 642 O O . LYS A 1 80 ? 4.518 -6.648 1.566 1.00 97.38 80 LYS A O 1
ATOM 647 N N . HIS A 1 81 ? 2.708 -7.397 2.609 1.00 97.00 81 HIS A N 1
ATOM 648 C CA . HIS A 1 81 ? 2.988 -6.706 3.853 1.00 97.00 81 HIS A CA 1
ATOM 649 C C . HIS A 1 81 ? 4.181 -7.357 4.555 1.00 97.00 81 HIS A C 1
ATOM 651 O O . HIS A 1 81 ? 4.132 -8.532 4.923 1.00 97.00 81 HIS A O 1
ATOM 657 N N . LEU A 1 82 ? 5.246 -6.584 4.768 1.00 94.56 82 LEU A N 1
ATOM 658 C CA . LEU A 1 82 ? 6.534 -7.126 5.196 1.00 94.56 82 LEU A CA 1
ATOM 659 C C . LEU A 1 82 ? 6.462 -7.791 6.581 1.00 94.56 82 LEU A C 1
ATOM 661 O O . LEU A 1 82 ? 7.037 -8.854 6.789 1.00 94.56 82 LEU A O 1
ATOM 665 N N . ALA A 1 83 ? 5.725 -7.196 7.524 1.00 91.38 83 ALA A N 1
ATOM 666 C CA . ALA A 1 83 ? 5.704 -7.680 8.905 1.00 91.38 83 ALA A CA 1
ATOM 667 C C . ALA A 1 83 ? 4.878 -8.965 9.102 1.00 91.38 83 ALA A C 1
ATOM 669 O O . ALA A 1 83 ? 5.181 -9.743 10.002 1.00 91.38 83 ALA A O 1
ATOM 670 N N . THR A 1 84 ? 3.834 -9.188 8.293 1.00 92.44 84 THR A N 1
ATOM 671 C CA . THR A 1 84 ? 2.941 -10.358 8.438 1.00 92.44 84 THR A CA 1
ATOM 672 C C . THR A 1 84 ? 3.104 -11.389 7.326 1.00 92.44 84 THR A C 1
ATOM 674 O O . THR A 1 84 ? 2.643 -12.515 7.476 1.00 92.44 84 THR A O 1
ATOM 677 N N . GLY A 1 85 ? 3.714 -11.021 6.199 1.00 94.19 85 GLY A N 1
ATOM 678 C CA . GLY A 1 85 ? 3.787 -11.850 4.997 1.00 94.19 85 GLY A CA 1
ATOM 679 C C . GLY A 1 85 ? 2.471 -11.971 4.222 1.00 94.19 85 GLY A C 1
ATOM 680 O O . GLY A 1 85 ? 2.439 -12.675 3.219 1.00 94.19 85 GLY A O 1
ATOM 681 N N . HIS A 1 86 ? 1.409 -11.292 4.662 1.00 96.75 86 HIS A N 1
ATOM 682 C CA . HIS A 1 86 ? 0.118 -11.281 3.977 1.00 96.75 86 HIS A CA 1
ATOM 683 C C . HIS A 1 86 ? 0.157 -10.393 2.734 1.00 96.75 86 HIS A C 1
ATOM 685 O O . HIS A 1 86 ? 0.962 -9.474 2.637 1.00 96.75 86 HIS A O 1
ATOM 691 N N . TYR A 1 87 ? -0.777 -10.605 1.823 1.00 97.94 87 TYR A N 1
ATOM 692 C CA . TYR A 1 87 ? -0.914 -9.863 0.585 1.00 97.94 87 TYR A CA 1
ATOM 693 C C . TYR A 1 87 ? -2.080 -8.885 0.648 1.00 97.94 87 TYR A C 1
ATOM 695 O O . TYR A 1 87 ? -3.128 -9.159 1.236 1.00 97.94 87 TYR A O 1
ATOM 703 N N . LEU A 1 88 ? -1.888 -7.734 0.011 1.00 98.44 88 LEU A N 1
ATOM 704 C CA . LEU A 1 88 ? -2.970 -6.819 -0.305 1.00 98.44 88 LEU A CA 1
ATOM 705 C C . LEU A 1 88 ? -3.895 -7.472 -1.332 1.00 98.44 88 LEU A C 1
ATOM 707 O O . LEU A 1 88 ? -3.425 -7.942 -2.365 1.00 98.44 88 LEU A O 1
ATOM 711 N N . ALA A 1 89 ? -5.196 -7.453 -1.074 1.00 97.75 89 ALA A N 1
ATOM 712 C CA . ALA A 1 89 ? -6.216 -7.930 -2.001 1.00 97.75 89 ALA A CA 1
ATOM 713 C C . ALA A 1 89 ? -7.460 -7.041 -1.960 1.00 97.75 89 ALA A C 1
ATOM 715 O O . ALA A 1 89 ? -7.564 -6.163 -1.100 1.00 97.75 89 ALA A O 1
ATOM 716 N N . ALA A 1 90 ? -8.406 -7.262 -2.871 1.00 96.69 90 ALA A N 1
ATOM 717 C CA . ALA A 1 90 ? -9.740 -6.679 -2.776 1.00 96.69 90 ALA A CA 1
ATOM 718 C C . ALA A 1 90 ? -10.830 -7.755 -2.842 1.00 96.69 90 ALA A C 1
ATOM 720 O O . ALA A 1 90 ? -10.865 -8.579 -3.756 1.00 96.69 90 ALA A O 1
ATOM 721 N N . GLU A 1 91 ? -11.756 -7.697 -1.889 1.00 94.56 91 GLU A N 1
ATOM 722 C CA . GLU A 1 91 ? -12.872 -8.636 -1.744 1.00 94.56 91 GLU A CA 1
ATOM 723 C C . GLU A 1 91 ? -14.194 -7.887 -1.582 1.00 94.56 91 GLU A C 1
ATOM 725 O O . GLU A 1 91 ? -14.211 -6.684 -1.307 1.00 94.56 91 GLU A O 1
ATOM 730 N N . VAL A 1 92 ? -15.311 -8.594 -1.782 1.00 92.00 92 VAL A N 1
ATOM 731 C CA . VAL A 1 92 ? -16.656 -8.024 -1.622 1.00 92.00 92 VAL A CA 1
ATOM 732 C C . VAL A 1 92 ? -16.797 -7.481 -0.206 1.00 92.00 92 VAL A C 1
ATOM 734 O O . VAL A 1 92 ? -16.508 -8.178 0.765 1.00 92.00 92 VAL A O 1
ATOM 737 N N . ASP A 1 93 ? -17.246 -6.235 -0.092 1.00 85.81 93 ASP A N 1
ATOM 738 C CA . ASP A 1 93 ? -17.438 -5.601 1.202 1.00 85.81 93 ASP A CA 1
ATOM 739 C C . ASP A 1 93 ? -18.682 -6.190 1.907 1.00 85.81 93 ASP A C 1
ATOM 741 O O . ASP A 1 93 ? -19.805 -5.979 1.433 1.00 85.81 93 ASP A O 1
ATOM 745 N N . PRO A 1 94 ? -18.533 -6.892 3.049 1.00 76.62 94 PRO A N 1
ATOM 746 C CA . PRO A 1 94 ? -19.669 -7.488 3.751 1.00 76.62 94 PRO A CA 1
ATOM 747 C C . PRO A 1 94 ? -20.661 -6.443 4.293 1.00 76.62 94 PRO A C 1
ATOM 749 O O . PRO A 1 94 ? -21.846 -6.743 4.440 1.00 76.62 94 PRO A O 1
ATOM 752 N N . ASP A 1 95 ? -20.219 -5.205 4.545 1.00 71.69 95 ASP A N 1
ATOM 753 C CA . ASP A 1 95 ? -21.078 -4.136 5.076 1.00 71.69 95 ASP A CA 1
ATOM 754 C C . ASP A 1 95 ? -22.017 -3.542 4.002 1.00 71.69 95 ASP A C 1
ATOM 756 O O . ASP A 1 95 ? -23.040 -2.920 4.318 1.00 71.69 95 ASP A O 1
ATOM 760 N N . GLN A 1 96 ? -21.697 -3.731 2.717 1.00 64.19 96 GLN A N 1
ATOM 761 C CA . GLN A 1 96 ? -22.521 -3.262 1.594 1.00 64.19 96 GLN A CA 1
ATOM 762 C C . GLN A 1 96 ? -23.757 -4.147 1.385 1.00 64.19 96 GLN A C 1
ATOM 764 O O . GLN A 1 96 ? -24.816 -3.654 0.996 1.00 64.19 96 GLN A O 1
ATOM 769 N N . ASP A 1 97 ? -23.671 -5.444 1.700 1.00 49.41 97 ASP A N 1
ATOM 770 C CA . ASP A 1 97 ? -24.799 -6.369 1.531 1.00 49.41 97 ASP A CA 1
ATOM 771 C C . ASP A 1 97 ? -25.925 -6.070 2.544 1.00 49.41 97 ASP A C 1
ATOM 773 O O . ASP A 1 97 ? -27.112 -6.136 2.218 1.00 49.41 97 ASP A O 1
ATOM 777 N N . ALA A 1 98 ? -25.559 -5.622 3.752 1.00 48.47 98 ALA A N 1
ATOM 778 C CA . ALA A 1 98 ? -26.496 -5.242 4.813 1.00 48.47 98 ALA A CA 1
ATOM 779 C C . ALA A 1 98 ? -27.118 -3.837 4.635 1.00 48.47 98 ALA A C 1
ATOM 781 O O . ALA A 1 98 ? -28.206 -3.567 5.154 1.00 48.47 98 ALA A O 1
ATOM 782 N N . SER A 1 99 ? -26.457 -2.932 3.903 1.00 48.69 99 SER A N 1
ATOM 783 C CA . SER A 1 99 ? -26.843 -1.515 3.778 1.00 48.69 99 SER A CA 1
ATOM 784 C C . SER A 1 99 ? -27.647 -1.162 2.521 1.00 48.69 99 SER A C 1
ATOM 786 O O . SER A 1 99 ? -28.083 -0.015 2.397 1.00 48.69 99 SER A O 1
ATOM 788 N N . ARG A 1 100 ? -28.000 -2.145 1.670 1.00 50.97 100 ARG A N 1
ATOM 789 C CA . ARG A 1 100 ? -28.884 -1.981 0.485 1.00 50.97 100 ARG A CA 1
ATOM 790 C C . ARG A 1 100 ? -30.233 -1.289 0.754 1.00 50.97 100 ARG A C 1
ATOM 792 O O . ARG A 1 100 ? -30.959 -0.987 -0.189 1.00 50.97 100 ARG A O 1
ATOM 799 N N . SER A 1 101 ? -30.605 -1.049 2.014 1.00 45.56 101 SER A N 1
ATOM 800 C CA . SER A 1 101 ? -31.880 -0.432 2.378 1.00 45.56 101 SER A CA 1
ATOM 801 C C . SER A 1 101 ? -31.853 1.090 2.575 1.00 45.56 101 SER A C 1
ATOM 803 O O . SER A 1 101 ? -32.933 1.681 2.529 1.00 45.56 101 SER A O 1
ATOM 805 N N . ARG A 1 102 ? -30.707 1.761 2.804 1.00 48.62 102 ARG A N 1
ATOM 806 C CA . ARG A 1 102 ? -30.689 3.210 3.122 1.00 48.62 102 ARG A CA 1
ATOM 807 C C . ARG A 1 102 ? -29.321 3.866 2.847 1.00 48.62 102 ARG A C 1
ATOM 809 O O . ARG A 1 102 ? -28.469 3.765 3.718 1.00 48.62 102 ARG A O 1
ATOM 816 N N . LEU A 1 103 ? -29.144 4.596 1.732 1.00 43.00 103 LEU A N 1
ATOM 817 C CA . LEU A 1 103 ? -28.559 5.963 1.640 1.00 43.00 103 LEU A CA 1
ATOM 818 C C . LEU A 1 103 ? -27.978 6.280 0.242 1.00 43.00 103 LEU A C 1
ATOM 820 O O . LEU A 1 103 ? -26.800 6.064 -0.011 1.00 43.00 103 LEU A O 1
ATOM 824 N N . ARG A 1 104 ? -28.778 6.957 -0.595 1.00 45.09 104 ARG A N 1
ATOM 825 C CA . ARG A 1 104 ? -28.369 7.574 -1.871 1.00 45.09 104 ARG A CA 1
ATOM 826 C C . ARG A 1 104 ? -27.187 8.533 -1.684 1.00 45.09 104 ARG A C 1
ATOM 828 O O . ARG A 1 104 ? -27.420 9.682 -1.322 1.00 45.09 104 ARG A O 1
ATOM 835 N N . ASN A 1 105 ? -25.956 8.098 -1.944 1.00 49.16 105 ASN A N 1
ATOM 836 C CA . ASN A 1 105 ? -24.777 8.953 -2.145 1.00 49.16 105 ASN A CA 1
ATOM 837 C C . ASN A 1 105 ? -23.653 8.159 -2.831 1.00 49.16 105 ASN A C 1
ATOM 839 O O . ASN A 1 105 ? -23.665 6.934 -2.835 1.00 49.16 105 ASN A O 1
ATOM 843 N N . ALA A 1 106 ? -22.665 8.850 -3.413 1.00 49.16 106 ALA A N 1
ATOM 844 C CA . ALA A 1 106 ? -21.588 8.281 -4.243 1.00 49.16 106 ALA A CA 1
ATOM 845 C C . ALA A 1 106 ? -20.802 7.097 -3.620 1.00 49.16 106 ALA A C 1
ATOM 847 O O . ALA A 1 106 ? -20.168 6.337 -4.350 1.00 49.16 106 ALA A O 1
ATOM 848 N N . GLN A 1 107 ? -20.888 6.904 -2.299 1.00 52.59 107 GLN A N 1
ATOM 849 C CA . GLN A 1 107 ? -20.330 5.767 -1.556 1.00 52.59 107 GLN A CA 1
ATOM 850 C C . GLN A 1 107 ? -21.082 4.432 -1.764 1.00 52.59 107 GLN A C 1
ATOM 852 O O . GLN A 1 107 ? -20.507 3.380 -1.496 1.00 52.59 107 GLN A O 1
ATOM 857 N N . GLU A 1 108 ? -22.303 4.434 -2.321 1.00 51.72 108 GLU A N 1
ATOM 858 C CA . GLU A 1 108 ? -23.051 3.218 -2.718 1.00 51.72 108 GLU A CA 1
ATOM 859 C C . GLU A 1 108 ? -22.402 2.455 -3.892 1.00 51.72 108 GLU A C 1
ATOM 861 O O . GLU A 1 108 ? -22.834 1.360 -4.242 1.00 51.72 108 GLU A O 1
ATOM 866 N N . LYS A 1 109 ? -21.365 3.011 -4.534 1.00 60.25 109 LYS A N 1
ATOM 867 C CA . LYS A 1 109 ? -20.671 2.355 -5.657 1.00 60.25 109 LYS A CA 1
ATOM 868 C C . LYS A 1 109 ? -19.477 1.495 -5.239 1.00 60.25 109 LYS A C 1
ATOM 870 O O . LYS A 1 109 ? -18.887 0.843 -6.100 1.00 60.25 109 LYS A O 1
ATOM 875 N N . MET A 1 110 ? -19.107 1.497 -3.957 1.00 72.88 110 MET A N 1
ATOM 876 C CA . MET A 1 110 ? -17.949 0.745 -3.475 1.00 72.88 110 MET A CA 1
ATOM 877 C C . MET A 1 110 ? -18.332 -0.684 -3.102 1.00 72.88 110 MET A C 1
ATOM 879 O O . MET A 1 110 ? -18.608 -0.976 -1.948 1.00 72.88 110 MET A O 1
ATOM 883 N N . VAL A 1 111 ? -18.357 -1.571 -4.096 1.00 82.88 111 VAL A N 1
ATOM 884 C CA . VAL A 1 111 ? -18.757 -2.982 -3.922 1.00 82.88 111 VAL A CA 1
ATOM 885 C C . VAL A 1 111 ? -17.668 -3.816 -3.237 1.00 82.88 111 VAL A C 1
ATOM 887 O O . VAL A 1 111 ? -17.974 -4.789 -2.550 1.00 82.88 111 VAL A O 1
ATOM 890 N N . TYR A 1 112 ? -16.403 -3.435 -3.408 1.00 93.12 112 TYR A N 1
ATOM 891 C CA . TYR A 1 112 ? -15.258 -4.164 -2.865 1.00 93.12 112 TYR A CA 1
ATOM 892 C C . TYR A 1 112 ? -14.435 -3.273 -1.943 1.00 93.12 112 TYR A C 1
ATOM 894 O O . TYR A 1 112 ? -14.344 -2.062 -2.162 1.00 93.12 112 TYR A O 1
ATOM 902 N N . SER A 1 113 ? -13.792 -3.885 -0.956 1.00 95.56 113 SER A N 1
ATOM 903 C CA . SER A 1 113 ? -12.868 -3.235 -0.027 1.00 95.56 113 SER A CA 1
ATOM 904 C C . SER A 1 113 ? -11.507 -3.911 -0.035 1.00 95.56 113 SER A C 1
ATOM 906 O O . SER A 1 113 ? -11.419 -5.112 -0.295 1.00 95.56 113 SER A O 1
ATOM 908 N N . LEU A 1 114 ? -10.456 -3.147 0.266 1.00 97.25 114 LEU A N 1
ATOM 909 C CA . LEU A 1 114 ? -9.122 -3.719 0.412 1.00 97.25 114 LEU A CA 1
ATOM 910 C C . LEU A 1 114 ? -9.016 -4.539 1.697 1.00 97.25 114 LEU A C 1
ATOM 912 O O . LEU A 1 114 ? -9.469 -4.119 2.763 1.00 97.25 114 LEU A O 1
ATOM 916 N N . VAL A 1 115 ? -8.390 -5.704 1.585 1.00 96.69 115 VAL A N 1
ATOM 917 C CA . VAL A 1 115 ? -8.241 -6.689 2.656 1.00 96.69 115 VAL A CA 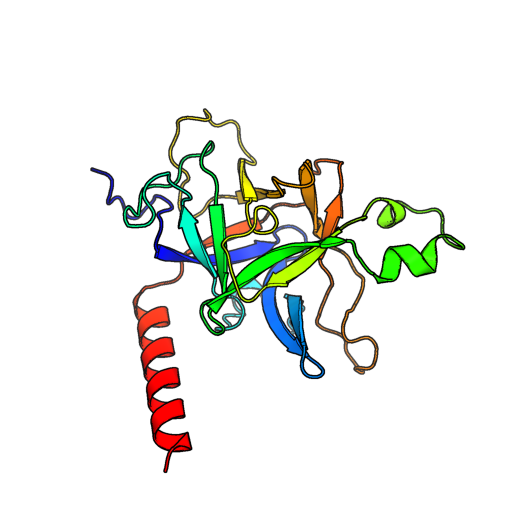1
ATOM 918 C C . VAL A 1 115 ? -6.824 -7.261 2.676 1.00 96.69 115 VAL A C 1
ATOM 920 O O . VAL A 1 115 ? -6.036 -7.062 1.751 1.00 96.69 115 VAL A O 1
ATOM 923 N N . SER A 1 116 ? -6.502 -7.950 3.769 1.00 96.69 116 SER A N 1
ATOM 924 C CA . SER A 1 116 ? -5.247 -8.676 3.964 1.00 96.69 116 SER A CA 1
ATOM 925 C C . SER A 1 116 ? -5.522 -10.172 3.830 1.00 96.69 116 SER A C 1
ATOM 927 O O . SER A 1 116 ? -6.317 -10.705 4.608 1.00 96.69 116 SER A O 1
ATOM 929 N N . VAL A 1 117 ? -4.878 -10.843 2.873 1.00 96.25 117 VAL A N 1
ATOM 930 C CA . VAL A 1 117 ? -5.016 -12.293 2.646 1.00 96.25 117 VAL A CA 1
ATOM 931 C C . VAL A 1 117 ? -3.689 -13.010 2.915 1.00 96.25 117 VAL A C 1
ATOM 933 O O . VAL A 1 117 ? -2.636 -12.478 2.576 1.00 96.25 117 VAL A O 1
ATOM 936 N N . PRO A 1 118 ? -3.684 -14.200 3.538 1.00 93.88 118 PRO A N 1
ATOM 937 C CA . PRO A 1 118 ? -2.440 -14.878 3.914 1.00 93.88 118 PRO A CA 1
ATOM 938 C C . PRO A 1 118 ? -1.641 -15.393 2.709 1.00 93.88 118 PRO A C 1
ATOM 940 O O . PRO A 1 118 ? -0.416 -15.428 2.762 1.00 93.88 118 PRO A O 1
ATOM 943 N N . GLU A 1 119 ? -2.315 -15.762 1.616 1.00 89.38 119 GLU A N 1
ATOM 944 C CA . GLU A 1 119 ? -1.679 -16.282 0.406 1.00 89.38 119 GLU A CA 1
ATOM 945 C C . GLU A 1 119 ? -1.890 -15.348 -0.783 1.00 89.38 119 GLU A C 1
ATOM 947 O O . GLU A 1 119 ? -3.005 -14.921 -1.078 1.00 89.38 119 GLU A O 1
ATOM 952 N N . GLY A 1 120 ? -0.807 -15.071 -1.505 1.00 81.12 120 GLY A N 1
ATOM 953 C CA . GLY A 1 120 ? -0.805 -14.182 -2.660 1.00 81.12 120 GLY A CA 1
ATOM 954 C C . GLY A 1 120 ? -1.065 -14.880 -3.985 1.00 81.12 120 GLY A C 1
ATOM 955 O O . GLY A 1 120 ? -0.835 -14.273 -5.012 1.00 81.12 120 GLY A O 1
ATOM 956 N N . ASN A 1 121 ? -1.479 -16.147 -4.028 1.00 83.31 121 ASN A N 1
ATOM 957 C CA . ASN A 1 121 ? -1.610 -16.864 -5.306 1.00 83.31 121 ASN A CA 1
ATOM 958 C C . ASN A 1 121 ? -2.897 -16.509 -6.069 1.00 83.31 121 ASN A C 1
ATOM 960 O O . ASN A 1 121 ? -2.967 -16.694 -7.284 1.00 83.31 121 ASN A O 1
ATOM 964 N N . ASP A 1 122 ? -3.895 -15.959 -5.378 1.00 88.12 122 ASP A N 1
ATOM 965 C CA . ASP A 1 122 ? -5.192 -15.626 -5.962 1.00 88.12 122 ASP A CA 1
ATOM 966 C C . ASP A 1 122 ? -5.140 -14.358 -6.838 1.00 88.12 122 ASP A C 1
ATOM 968 O O . ASP A 1 122 ? -4.329 -13.449 -6.632 1.00 88.12 122 ASP A O 1
ATOM 972 N N . ILE A 1 123 ? -6.022 -14.280 -7.833 1.00 93.56 123 ILE A N 1
ATOM 973 C CA . ILE A 1 123 ? -6.174 -13.125 -8.727 1.00 93.56 123 ILE A CA 1
ATOM 974 C C . ILE A 1 123 ? -6.664 -11.875 -7.977 1.00 93.56 123 ILE A C 1
ATOM 976 O O . ILE A 1 123 ? -6.406 -10.755 -8.417 1.00 93.56 123 ILE A O 1
ATOM 980 N N . SER A 1 124 ? -7.318 -12.059 -6.826 1.00 95.38 124 SER A N 1
ATOM 981 C CA . SER A 1 124 ? -7.794 -10.990 -5.936 1.00 95.38 124 SER A CA 1
ATOM 982 C C . SER A 1 124 ? -6.680 -10.126 -5.326 1.00 95.38 124 SER A C 1
ATOM 984 O O . SER A 1 124 ? -6.956 -9.047 -4.807 1.00 95.38 124 SER A O 1
ATOM 986 N N . SER A 1 125 ? -5.420 -10.570 -5.386 1.00 97.06 125 SER A N 1
ATOM 987 C CA . SER A 1 125 ? -4.252 -9.807 -4.915 1.00 97.06 125 SER A CA 1
ATOM 988 C C . SER A 1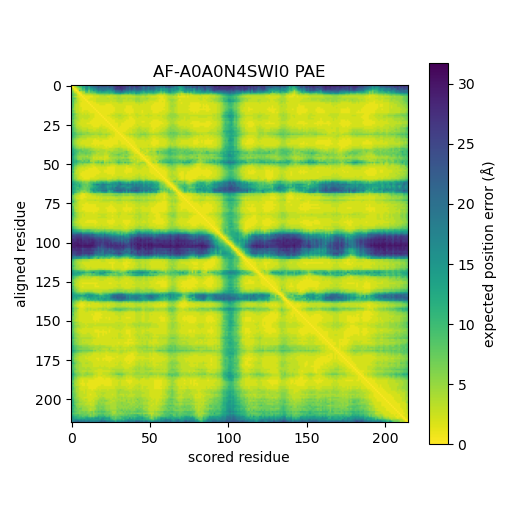 125 ? -3.405 -9.205 -6.042 1.00 97.06 125 SER A C 1
ATOM 990 O O . SER A 1 125 ? -2.298 -8.729 -5.791 1.00 97.06 125 SER A O 1
ATOM 992 N N . ILE A 1 126 ? -3.908 -9.205 -7.286 1.00 97.38 126 ILE A N 1
ATOM 993 C CA . ILE A 1 126 ? -3.212 -8.624 -8.443 1.00 97.38 126 ILE A CA 1
ATOM 994 C C . ILE A 1 126 ? -3.707 -7.206 -8.729 1.00 97.38 126 ILE A C 1
ATOM 996 O O . ILE A 1 126 ? -4.903 -6.963 -8.928 1.00 97.38 126 ILE A O 1
ATOM 1000 N N . PHE A 1 127 ? -2.754 -6.285 -8.852 1.00 98.25 127 PHE A N 1
ATOM 1001 C CA . PHE A 1 127 ? -2.989 -4.891 -9.199 1.00 98.25 127 PHE A CA 1
ATOM 1002 C C . PHE A 1 127 ? -2.175 -4.468 -10.418 1.00 98.25 127 PHE A C 1
ATOM 1004 O O . PHE A 1 127 ? -1.073 -4.955 -10.667 1.00 98.25 127 PHE A O 1
ATOM 1011 N N . GLU A 1 128 ? -2.712 -3.502 -11.148 1.00 97.38 128 GLU A N 1
ATOM 1012 C CA . GLU A 1 128 ? -1.990 -2.737 -12.156 1.00 97.38 128 GLU A CA 1
ATOM 1013 C C . GLU A 1 128 ? -1.698 -1.328 -11.651 1.00 97.38 128 GLU A C 1
ATOM 1015 O O . GLU A 1 128 ? -2.486 -0.739 -10.899 1.00 97.38 128 GLU A O 1
ATOM 1020 N N . LEU A 1 129 ? -0.573 -0.781 -12.110 1.00 97.12 129 LEU A N 1
ATOM 1021 C CA . LEU A 1 129 ? -0.177 0.596 -11.848 1.00 97.12 129 LEU A CA 1
ATOM 1022 C C . LEU A 1 129 ? -0.542 1.468 -13.043 1.00 97.12 129 LEU A C 1
ATOM 1024 O O . LEU A 1 129 ? -0.000 1.310 -14.132 1.00 97.12 129 LEU A O 1
ATOM 1028 N N . ASP A 1 130 ? -1.420 2.436 -12.822 1.00 95.81 130 ASP A N 1
ATOM 1029 C CA . ASP A 1 130 ? -1.730 3.464 -13.809 1.00 95.81 130 ASP A CA 1
ATOM 1030 C C . ASP A 1 130 ? -0.947 4.743 -13.488 1.00 95.81 130 ASP A C 1
ATOM 1032 O O . ASP A 1 130 ? -1.030 5.245 -12.360 1.00 95.81 130 ASP A O 1
ATOM 1036 N N . PRO A 1 131 ? -0.184 5.296 -14.443 1.00 94.25 131 PRO A N 1
ATOM 1037 C CA . PRO A 1 131 ? 0.572 6.514 -14.212 1.00 94.25 131 PRO A CA 1
ATOM 1038 C C . PRO A 1 131 ? -0.357 7.734 -14.141 1.00 94.25 131 PRO A C 1
ATOM 1040 O O . PRO A 1 131 ? -1.288 7.890 -14.930 1.00 94.25 131 PRO A O 1
ATOM 1043 N N . THR A 1 132 ? -0.053 8.681 -13.253 1.00 91.31 132 THR A N 1
ATOM 1044 C CA . THR A 1 132 ? -0.757 9.981 -13.209 1.00 91.31 132 THR A CA 1
ATOM 1045 C C . THR A 1 132 ? -0.281 10.971 -14.278 1.00 91.31 132 THR A C 1
ATOM 1047 O O . THR A 1 132 ? -0.856 12.045 -14.438 1.00 91.31 132 THR A O 1
ATOM 1050 N N . THR A 1 133 ? 0.764 10.621 -15.031 1.00 85.56 133 THR A N 1
ATOM 1051 C CA . THR A 1 133 ? 1.334 11.425 -16.123 1.00 85.56 133 THR A CA 1
ATOM 1052 C C . THR A 1 133 ? 1.355 10.613 -17.415 1.00 85.56 133 THR A C 1
ATOM 1054 O O . THR A 1 133 ? 1.381 9.386 -17.377 1.00 85.56 133 THR A O 1
ATOM 1057 N N . LEU A 1 134 ? 1.362 11.278 -18.574 1.00 76.62 134 LEU A N 1
ATOM 1058 C CA . LEU A 1 134 ? 1.453 10.595 -19.869 1.00 76.62 134 LEU A CA 1
ATOM 1059 C C . LEU A 1 134 ? 2.791 9.837 -19.971 1.00 76.62 134 LEU A C 1
ATOM 1061 O O . LEU A 1 134 ? 3.864 10.443 -20.060 1.00 76.62 134 LEU A O 1
ATOM 1065 N N . ARG A 1 135 ? 2.725 8.502 -19.944 1.00 74.25 135 ARG A N 1
ATOM 1066 C CA . ARG A 1 135 ? 3.854 7.572 -20.094 1.00 74.25 135 ARG A CA 1
ATOM 1067 C C . ARG A 1 135 ? 3.488 6.487 -21.107 1.00 74.25 135 ARG A C 1
ATOM 1069 O O . ARG A 1 135 ? 2.324 6.116 -21.220 1.00 74.25 135 ARG A O 1
ATOM 1076 N N . GLY A 1 136 ? 4.475 5.986 -21.847 1.00 72.62 136 GLY A N 1
ATOM 1077 C CA . GLY A 1 136 ? 4.286 4.810 -22.703 1.00 72.62 136 GLY A CA 1
ATOM 1078 C C . GLY A 1 136 ? 4.218 3.534 -21.859 1.00 72.62 136 GLY A C 1
ATOM 1079 O O . GLY A 1 136 ? 5.004 3.392 -20.921 1.00 72.62 136 GLY A O 1
ATOM 1080 N N . GLY A 1 137 ? 3.310 2.612 -22.192 1.00 72.50 137 GLY A N 1
ATOM 1081 C CA . GLY A 1 137 ? 3.068 1.381 -21.419 1.00 72.50 137 GLY A CA 1
ATOM 1082 C C . GLY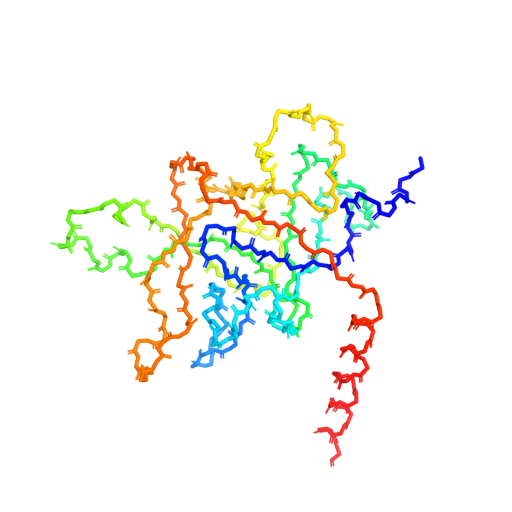 A 1 137 ? 4.281 0.450 -21.287 1.00 72.50 137 GLY A C 1
ATOM 1083 O O . GLY A 1 137 ? 4.427 -0.218 -20.270 1.00 72.50 137 GLY A O 1
ATOM 1084 N N . ASP A 1 138 ? 5.196 0.481 -22.259 1.00 82.44 138 ASP A N 1
ATOM 1085 C CA . ASP A 1 138 ? 6.416 -0.344 -22.268 1.00 82.44 138 ASP A CA 1
ATOM 1086 C C . ASP A 1 138 ? 7.597 0.303 -21.521 1.00 82.44 138 ASP A C 1
ATOM 1088 O O . ASP A 1 138 ? 8.725 -0.191 -21.565 1.00 82.44 138 ASP A O 1
ATOM 1092 N N . SER A 1 139 ? 7.375 1.441 -20.855 1.00 90.94 139 SER A N 1
ATOM 1093 C CA . SER A 1 139 ? 8.411 2.094 -20.054 1.00 90.94 139 SER A CA 1
ATOM 1094 C C . SER A 1 139 ? 8.462 1.552 -18.623 1.00 90.94 139 SER A C 1
ATOM 1096 O O . SER A 1 139 ? 7.481 1.042 -18.082 1.00 90.94 139 SER A O 1
ATOM 1098 N N . LEU A 1 140 ? 9.644 1.661 -18.018 1.00 92.75 140 LEU A N 1
ATOM 1099 C CA . LEU A 1 140 ? 9.892 1.276 -16.630 1.00 92.75 140 LEU A CA 1
ATOM 1100 C C . LEU A 1 140 ? 9.156 2.211 -15.669 1.00 92.75 140 LEU A C 1
ATOM 1102 O O . LEU A 1 140 ? 9.041 3.409 -15.939 1.00 92.75 140 LEU A O 1
ATOM 1106 N N . VAL A 1 141 ? 8.717 1.674 -14.532 1.00 94.31 141 VAL A N 1
ATOM 1107 C CA . VAL A 1 141 ? 8.102 2.446 -13.445 1.00 94.31 141 VAL A CA 1
ATOM 1108 C C . VAL A 1 141 ? 9.207 3.069 -12.586 1.00 94.31 141 VAL A C 1
ATOM 1110 O O . VAL A 1 141 ? 9.986 2.332 -11.983 1.00 94.31 141 VAL A O 1
ATOM 1113 N N . PRO A 1 142 ? 9.313 4.407 -12.481 1.00 93.75 142 PRO A N 1
ATOM 1114 C CA . PRO A 1 142 ? 10.236 5.032 -11.538 1.00 93.75 142 PRO A CA 1
ATOM 1115 C C . PRO A 1 142 ? 9.842 4.758 -10.081 1.00 93.75 142 PRO A C 1
ATOM 1117 O O . PRO A 1 142 ? 8.657 4.751 -9.742 1.00 93.75 142 PRO A O 1
ATOM 1120 N N . ARG A 1 143 ? 10.828 4.626 -9.194 1.00 88.62 143 ARG A N 1
ATOM 1121 C CA . ARG A 1 143 ? 10.635 4.280 -7.773 1.00 88.62 143 ARG A CA 1
ATOM 1122 C C . ARG A 1 143 ? 9.873 5.320 -6.941 1.00 88.62 143 ARG A C 1
ATOM 1124 O O . ARG A 1 143 ? 9.310 4.964 -5.917 1.00 88.62 143 ARG A O 1
ATOM 1131 N N . ASN A 1 144 ? 9.835 6.576 -7.395 1.00 89.88 144 ASN A N 1
ATOM 1132 C CA . ASN A 1 144 ? 9.161 7.709 -6.738 1.00 89.88 144 ASN A CA 1
ATOM 1133 C C . ASN A 1 144 ? 7.908 8.170 -7.508 1.00 89.88 144 ASN A C 1
ATOM 1135 O O . ASN A 1 144 ? 7.645 9.367 -7.641 1.00 89.88 144 ASN A O 1
ATOM 1139 N N . SER A 1 145 ? 7.186 7.230 -8.117 1.00 94.56 145 SER A N 1
ATOM 1140 C CA . SER A 1 145 ? 6.036 7.549 -8.967 1.00 94.56 145 SER A CA 1
ATOM 1141 C C . SER A 1 145 ? 4.766 7.812 -8.168 1.00 94.56 145 SER A C 1
ATOM 1143 O O . SER A 1 145 ? 4.533 7.204 -7.125 1.00 94.56 145 SER A O 1
ATOM 1145 N N . TYR A 1 146 ? 3.903 8.657 -8.728 1.00 96.19 146 TYR A N 1
ATOM 1146 C CA . TYR A 1 146 ? 2.497 8.729 -8.348 1.00 96.19 146 TYR A CA 1
ATOM 1147 C C . TYR A 1 146 ? 1.703 7.799 -9.259 1.00 96.19 146 TYR A C 1
ATOM 1149 O O . TYR A 1 146 ? 1.791 7.899 -10.487 1.00 96.19 146 TYR A O 1
ATOM 1157 N N . VAL A 1 147 ? 0.952 6.890 -8.651 1.00 97.19 147 VAL A N 1
ATOM 1158 C CA . VAL A 1 147 ? 0.230 5.823 -9.341 1.00 97.19 147 VAL A CA 1
ATOM 1159 C C . VAL A 1 147 ? -1.200 5.735 -8.843 1.00 97.19 147 VAL A C 1
ATOM 1161 O O . VAL A 1 147 ? -1.484 6.019 -7.680 1.00 97.19 147 VAL A O 1
ATOM 1164 N N . ARG A 1 148 ? -2.100 5.292 -9.712 1.00 97.56 148 ARG A N 1
ATOM 1165 C CA . ARG A 1 148 ? -3.408 4.779 -9.303 1.00 97.56 148 ARG A CA 1
ATOM 1166 C C . ARG A 1 148 ? -3.356 3.266 -9.343 1.00 97.56 148 ARG A C 1
ATOM 1168 O O . ARG A 1 148 ? -2.704 2.689 -10.211 1.00 97.56 148 ARG A O 1
ATOM 1175 N N . LEU A 1 149 ? -4.041 2.637 -8.400 1.00 98.19 149 LEU A N 1
ATOM 1176 C CA . LEU A 1 149 ? -4.091 1.186 -8.299 1.00 98.19 149 LEU A CA 1
ATOM 1177 C C . LEU A 1 149 ? -5.398 0.698 -8.916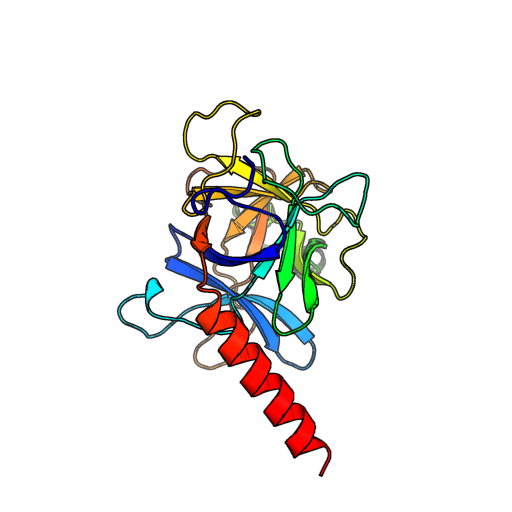 1.00 98.19 149 LEU A C 1
ATOM 1179 O O . LEU A 1 149 ? -6.482 1.055 -8.444 1.00 98.19 149 LEU A O 1
ATOM 1183 N N . ARG A 1 150 ? -5.292 -0.120 -9.964 1.00 97.94 150 ARG A N 1
ATOM 1184 C CA . ARG A 1 150 ? -6.430 -0.826 -10.556 1.00 97.94 150 ARG A CA 1
ATOM 1185 C C . ARG A 1 150 ? -6.387 -2.279 -10.111 1.00 97.94 150 ARG A C 1
ATOM 1187 O O . ARG A 1 150 ? -5.397 -2.964 -10.338 1.00 97.94 150 ARG A O 1
ATOM 1194 N N . HIS A 1 151 ? -7.449 -2.749 -9.475 1.00 97.88 151 HIS A N 1
ATOM 1195 C CA . HIS A 1 151 ? -7.592 -4.149 -9.109 1.00 97.88 151 HIS A CA 1
ATOM 1196 C C . HIS A 1 151 ? -7.995 -4.967 -10.341 1.00 97.88 151 HIS A C 1
ATOM 1198 O O . HIS A 1 151 ? -9.005 -4.669 -10.988 1.00 97.88 151 HIS A O 1
ATOM 1204 N N . LEU A 1 152 ? -7.202 -5.989 -10.677 1.00 96.69 152 LEU A N 1
ATOM 1205 C CA . LEU A 1 152 ? -7.353 -6.721 -11.934 1.00 96.69 152 LEU A CA 1
ATOM 1206 C C . LEU A 1 152 ? -8.651 -7.535 -11.974 1.00 96.69 152 LEU A C 1
ATOM 1208 O O . LEU A 1 152 ? -9.387 -7.458 -12.956 1.00 96.69 152 LEU A O 1
ATOM 1212 N N . CYS A 1 153 ? -8.938 -8.285 -10.906 1.00 96.19 153 CYS A N 1
ATOM 1213 C CA . CYS A 1 153 ? -10.053 -9.236 -10.856 1.00 96.19 153 CYS A CA 1
ATOM 1214 C C . CYS A 1 153 ? -11.420 -8.557 -11.046 1.00 96.19 153 CYS A C 1
ATOM 1216 O O . CYS A 1 153 ? -12.269 -9.050 -11.786 1.00 96.19 153 CYS A O 1
ATOM 1218 N N . THR A 1 154 ? -11.630 -7.399 -10.416 1.00 94.50 154 THR A N 1
ATOM 1219 C CA . THR A 1 154 ? -12.923 -6.689 -10.435 1.00 94.50 154 THR A CA 1
ATOM 1220 C C . THR A 1 154 ? -12.959 -5.529 -11.422 1.00 94.50 154 THR A C 1
ATOM 1222 O O . THR A 1 154 ? -14.015 -4.932 -11.618 1.00 94.50 154 THR A O 1
ATOM 1225 N N . ASN A 1 155 ? -11.820 -5.193 -12.036 1.00 96.38 155 ASN A N 1
ATOM 1226 C CA . ASN A 1 155 ? -11.654 -4.025 -12.896 1.00 96.38 155 ASN A CA 1
ATOM 1227 C C . ASN A 1 155 ? -12.126 -2.714 -12.230 1.00 96.38 155 ASN A C 1
ATOM 1229 O O . ASN A 1 155 ? -12.834 -1.904 -12.830 1.00 96.38 155 ASN A O 1
ATOM 1233 N N . THR A 1 156 ? -11.748 -2.517 -10.968 1.00 96.50 156 THR A N 1
ATOM 1234 C CA . THR A 1 156 ? -12.082 -1.321 -10.181 1.00 96.50 156 THR A CA 1
ATOM 1235 C C . THR A 1 156 ? -10.825 -0.593 -9.711 1.00 96.50 156 THR A C 1
ATOM 1237 O O . THR A 1 156 ? -9.735 -1.159 -9.662 1.00 96.50 156 THR A O 1
ATOM 1240 N N . TRP A 1 157 ? -10.973 0.682 -9.373 1.00 97.44 157 TRP A N 1
ATOM 1241 C CA . TRP A 1 157 ? -9.919 1.581 -8.914 1.00 97.44 157 TRP A CA 1
ATOM 1242 C C . TRP A 1 157 ? -9.974 1.732 -7.401 1.00 97.44 157 TRP A C 1
ATOM 1244 O O . TRP A 1 157 ? -11.058 1.875 -6.837 1.00 97.44 157 TRP A O 1
ATOM 1254 N N . VAL A 1 158 ? -8.818 1.686 -6.742 1.00 97.62 158 VAL A N 1
ATOM 1255 C CA . VAL A 1 158 ? -8.706 1.847 -5.286 1.00 97.62 158 VAL A CA 1
ATOM 1256 C C . VAL A 1 158 ? -9.049 3.271 -4.881 1.00 97.62 158 VAL A C 1
ATOM 1258 O O . VAL A 1 158 ? -8.390 4.196 -5.342 1.00 97.62 158 VAL A O 1
ATOM 1261 N N . HIS A 1 159 ? -10.036 3.424 -3.997 1.00 96.25 159 HIS A N 1
ATOM 1262 C CA . HIS A 1 159 ? -10.532 4.710 -3.522 1.00 96.25 159 HIS A CA 1
ATOM 1263 C C . HIS A 1 159 ? -10.504 4.805 -1.990 1.00 96.25 159 HIS A C 1
ATOM 1265 O O . HIS A 1 159 ? -10.931 3.897 -1.267 1.00 96.25 159 HIS A O 1
ATOM 1271 N N . SER A 1 160 ? -10.063 5.951 -1.490 1.00 95.38 160 SER A N 1
ATOM 1272 C CA . SER A 1 160 ? -10.128 6.341 -0.096 1.00 95.38 160 SER A CA 1
ATOM 1273 C C . SER A 1 160 ? -11.571 6.518 0.381 1.00 95.38 160 SER A C 1
ATOM 1275 O O . SER A 1 160 ? -12.482 6.866 -0.373 1.00 95.38 160 SER A O 1
ATOM 1277 N N . THR A 1 161 ? -11.798 6.261 1.669 1.00 93.56 161 THR A N 1
ATOM 1278 C CA . THR A 1 161 ? -13.086 6.521 2.317 1.00 93.56 161 THR A CA 1
ATOM 1279 C C . THR A 1 161 ? -12.870 7.181 3.671 1.00 93.56 161 THR A C 1
ATOM 1281 O O . THR A 1 161 ? -11.805 7.064 4.273 1.00 93.56 161 THR A O 1
ATOM 1284 N N . ASN A 1 162 ? -13.918 7.824 4.184 1.00 92.19 162 ASN A N 1
ATOM 1285 C CA . ASN A 1 162 ? -13.957 8.346 5.551 1.00 92.19 162 ASN A CA 1
ATOM 1286 C C . ASN A 1 162 ? -14.695 7.396 6.506 1.00 92.19 162 ASN 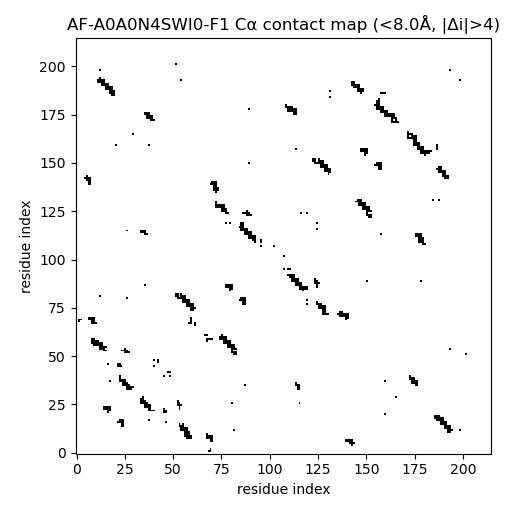A C 1
ATOM 1288 O O . ASN A 1 162 ? -15.243 7.847 7.507 1.00 92.19 162 ASN A O 1
ATOM 1292 N N . ILE A 1 163 ? -14.789 6.103 6.176 1.00 93.38 163 ILE A N 1
ATOM 1293 C CA . ILE A 1 163 ? -15.487 5.113 7.001 1.00 93.38 163 ILE A CA 1
ATOM 1294 C C . ILE A 1 163 ? -14.473 4.520 7.989 1.00 93.38 163 ILE A C 1
ATOM 1296 O O . ILE A 1 163 ? -13.588 3.782 7.554 1.00 93.38 163 ILE A O 1
ATOM 1300 N N . PRO A 1 164 ? -14.575 4.806 9.300 1.00 95.12 164 PRO A N 1
ATOM 1301 C CA . PRO A 1 164 ? -13.686 4.201 10.279 1.00 95.12 164 PRO A CA 1
ATOM 1302 C C . PRO A 1 164 ? -14.007 2.716 10.474 1.00 95.12 164 PRO A C 1
ATOM 1304 O O . PRO A 1 164 ? -15.178 2.322 10.485 1.00 95.12 164 PRO A O 1
ATOM 1307 N N . ILE A 1 165 ? -12.965 1.903 10.633 1.00 94.81 165 ILE A N 1
ATOM 1308 C CA . ILE A 1 165 ? -13.047 0.483 10.999 1.00 94.81 165 ILE A CA 1
ATOM 1309 C C . ILE A 1 165 ? -13.188 0.354 12.522 1.00 94.81 165 ILE A C 1
ATOM 1311 O O . ILE A 1 165 ? -13.993 -0.435 13.008 1.00 94.81 165 ILE A O 1
ATOM 1315 N N . ASP A 1 166 ? -12.453 1.178 13.261 1.00 95.31 166 ASP A N 1
ATOM 1316 C CA . ASP A 1 166 ? -12.335 1.235 14.719 1.00 95.31 166 ASP A CA 1
ATOM 1317 C C . ASP A 1 166 ? -13.345 2.217 15.342 1.00 95.31 166 ASP A C 1
ATOM 1319 O O . ASP A 1 166 ? -12.997 3.134 16.080 1.00 95.31 166 ASP A O 1
ATOM 1323 N N . LYS A 1 167 ? -14.633 2.047 15.013 1.00 93.38 167 LYS A N 1
ATOM 1324 C CA . LYS A 1 167 ? -15.725 2.979 15.384 1.00 93.38 167 LYS A CA 1
ATOM 1325 C C . LYS A 1 167 ? -15.955 3.111 16.890 1.00 93.38 167 LYS A C 1
ATOM 1327 O O . LYS A 1 167 ? -16.540 4.090 17.338 1.00 93.38 167 LYS A O 1
ATOM 1332 N N . GLU A 1 168 ? -15.588 2.083 17.637 1.00 92.31 168 GLU A N 1
ATOM 1333 C CA . GLU A 1 168 ? -15.677 2.017 19.092 1.00 92.31 168 GLU A CA 1
ATOM 1334 C C . GLU A 1 168 ? -14.634 2.869 19.817 1.00 92.31 168 GLU A C 1
ATOM 1336 O O . GLU A 1 168 ? -14.816 3.158 20.998 1.00 92.31 168 GLU A O 1
ATOM 1341 N N . GLU A 1 169 ? -13.539 3.222 19.145 1.00 93.31 169 GLU A N 1
ATOM 1342 C CA . GLU A 1 169 ? -12.444 3.955 19.760 1.00 93.31 169 GLU A CA 1
ATOM 1343 C C . GLU A 1 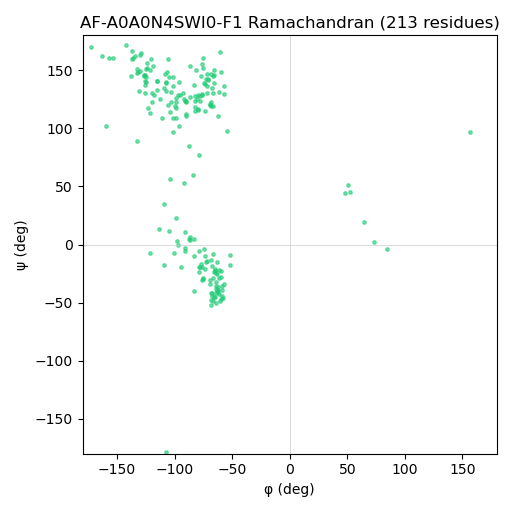169 ? -12.835 5.429 19.903 1.00 93.31 169 GLU A C 1
ATOM 1345 O O . GLU A 1 169 ? -13.498 5.998 19.035 1.00 93.31 169 GLU A O 1
ATOM 1350 N N . GLU A 1 170 ? -12.392 6.085 20.981 1.00 93.38 170 GLU A N 1
ATOM 1351 C CA . GLU A 1 170 ? -12.685 7.512 21.213 1.00 93.38 170 GLU A CA 1
ATOM 1352 C C . GLU A 1 170 ? -12.196 8.385 20.044 1.00 93.38 170 GLU A C 1
ATOM 1354 O O . GLU A 1 170 ? -12.810 9.393 19.687 1.00 93.38 170 GLU A O 1
ATOM 1359 N N . LYS A 1 171 ? -11.076 7.982 19.434 1.00 94.12 171 LYS A N 1
ATOM 1360 C CA . LYS A 1 171 ? -10.467 8.638 18.277 1.00 94.12 171 LYS A CA 1
ATOM 1361 C C . LYS A 1 171 ? -10.123 7.589 17.219 1.00 94.12 171 LYS A C 1
ATOM 1363 O O . LYS A 1 171 ? -8.999 7.089 17.234 1.00 94.12 171 LYS A O 1
ATOM 1368 N N . PRO A 1 172 ? -11.055 7.281 16.301 1.00 95.38 172 PRO A N 1
ATOM 1369 C CA . PRO A 1 172 ? -10.816 6.327 15.227 1.00 95.38 172 PRO A CA 1
ATOM 1370 C C . PRO A 1 172 ? -9.680 6.793 14.310 1.00 95.38 172 PRO A C 1
ATOM 1372 O O . PRO A 1 172 ? -9.661 7.942 13.853 1.00 95.38 172 PRO A O 1
ATOM 1375 N N . VAL A 1 173 ? -8.728 5.908 14.026 1.00 96.50 173 VAL A N 1
ATOM 1376 C CA . VAL A 1 173 ? -7.564 6.187 13.169 1.00 96.50 173 VAL A CA 1
ATOM 1377 C C . VAL A 1 173 ? -7.475 5.265 11.959 1.00 96.50 173 VAL A C 1
ATOM 1379 O O . VAL A 1 173 ? -6.628 5.501 11.093 1.00 96.50 173 VAL A O 1
ATOM 1382 N N . MET A 1 174 ? -8.324 4.239 11.879 1.00 97.25 174 MET A N 1
ATOM 1383 C CA . MET A 1 174 ? -8.296 3.238 10.818 1.00 97.25 174 MET A CA 1
ATOM 1384 C C . MET A 1 174 ? -9.384 3.523 9.783 1.00 97.25 174 MET A C 1
ATOM 1386 O O . MET A 1 174 ? -10.535 3.131 9.953 1.00 97.25 174 MET A O 1
ATOM 1390 N N . LEU A 1 175 ? -9.036 4.192 8.682 1.00 97.00 175 LEU A N 1
ATOM 1391 C CA . LEU A 1 175 ? -9.995 4.493 7.617 1.00 97.00 175 LEU A CA 1
ATOM 1392 C C . LEU A 1 175 ? -10.025 3.381 6.567 1.00 97.00 175 LEU A C 1
ATOM 1394 O O . LEU A 1 175 ? -9.007 3.056 5.952 1.00 97.00 175 LEU A O 1
ATOM 1398 N N . LYS A 1 176 ? -11.211 2.817 6.341 1.00 96.12 176 LYS A N 1
ATOM 1399 C CA . LYS A 1 176 ? -11.458 1.785 5.332 1.00 96.12 176 LYS A CA 1
ATOM 1400 C C . LYS A 1 176 ? -11.117 2.299 3.933 1.00 96.12 176 LYS A C 1
ATOM 1402 O O . LYS A 1 176 ? -11.294 3.480 3.628 1.00 96.12 176 LYS A O 1
ATOM 1407 N N . ILE A 1 177 ? -10.679 1.394 3.067 1.00 96.12 177 ILE A N 1
ATOM 1408 C CA . ILE A 1 177 ? -10.401 1.675 1.658 1.00 96.12 177 ILE A CA 1
ATOM 1409 C C . ILE A 1 177 ? -11.293 0.786 0.805 1.00 96.12 177 ILE A C 1
ATOM 1411 O O . ILE A 1 177 ? -11.386 -0.421 1.037 1.00 96.12 177 ILE A O 1
ATOM 1415 N N . GLY A 1 178 ? -11.962 1.406 -0.159 1.00 95.25 178 GLY A N 1
ATOM 1416 C CA . GLY A 1 178 ? -12.860 0.749 -1.093 1.00 95.25 178 GLY A CA 1
ATOM 1417 C C . GLY A 1 178 ? -12.263 0.657 -2.489 1.00 95.25 178 GLY A C 1
ATOM 1418 O O . GLY A 1 178 ? -11.154 1.119 -2.757 1.00 95.25 178 GLY A O 1
ATOM 1419 N N . THR A 1 179 ? -13.037 0.097 -3.409 1.00 95.00 179 THR A N 1
ATOM 1420 C CA . THR A 1 179 ? -12.777 0.229 -4.842 1.00 95.00 179 THR A CA 1
ATOM 1421 C C . THR A 1 179 ? -14.036 0.670 -5.579 1.00 95.00 179 THR A C 1
ATOM 1423 O O . THR A 1 179 ? -15.145 0.336 -5.167 1.00 95.00 179 THR A O 1
ATOM 1426 N N . SER A 1 180 ? -13.876 1.409 -6.674 1.00 93.31 180 SER A N 1
ATOM 1427 C CA . SER A 1 180 ? -14.963 1.956 -7.492 1.00 93.31 180 SER A CA 1
ATOM 1428 C C . SER A 1 180 ? -14.708 1.684 -8.977 1.00 93.31 180 SER A C 1
ATOM 1430 O O . SER A 1 180 ? -13.555 1.678 -9.403 1.00 93.31 180 SER A O 1
ATOM 1432 N N . PRO A 1 181 ? -15.738 1.487 -9.819 1.00 92.88 181 PRO A N 1
ATOM 1433 C CA . PRO A 1 181 ? -15.541 1.405 -11.269 1.00 92.88 181 PRO A CA 1
ATOM 1434 C C . PRO A 1 181 ? -15.101 2.743 -11.887 1.00 92.88 181 PRO A C 1
ATOM 1436 O O . PRO A 1 181 ? -14.596 2.768 -13.009 1.00 92.88 181 PRO A O 1
ATOM 1439 N N . LEU A 1 182 ? -15.310 3.865 -11.187 1.00 92.25 182 LEU A N 1
ATOM 1440 C CA . LEU A 1 182 ? -14.904 5.184 -11.661 1.00 92.25 182 LEU A CA 1
ATOM 1441 C C . LEU A 1 182 ? -13.412 5.395 -11.407 1.00 92.25 182 LEU A C 1
ATOM 1443 O O . LEU A 1 182 ? -12.963 5.236 -10.282 1.00 92.25 182 LEU A O 1
ATOM 1447 N N . LYS A 1 183 ? -12.671 5.801 -12.438 1.00 94.31 183 LYS A N 1
ATOM 1448 C CA . LYS A 1 183 ? -11.286 6.256 -12.303 1.00 94.31 183 LYS A CA 1
ATOM 1449 C C . LYS A 1 183 ? -11.276 7.721 -11.870 1.00 94.31 183 LYS A C 1
ATOM 1451 O O . LYS A 1 183 ? -11.706 8.575 -12.643 1.00 94.31 183 LYS A O 1
ATOM 1456 N N . GLU A 1 184 ? -10.773 8.014 -10.675 1.00 92.75 184 GLU A N 1
ATOM 1457 C CA . GLU A 1 184 ? -10.650 9.386 -10.171 1.00 92.75 184 GLU A CA 1
ATOM 1458 C C . GLU A 1 184 ? -9.196 9.853 -10.116 1.00 92.75 184 GLU A C 1
ATOM 1460 O O . GLU A 1 184 ? -8.303 9.155 -9.637 1.00 92.75 184 GLU A O 1
ATOM 1465 N N . ASP A 1 185 ? -8.943 11.073 -10.596 1.00 89.19 185 ASP A N 1
ATOM 1466 C CA . ASP A 1 185 ? -7.573 11.568 -10.708 1.00 89.19 185 ASP A CA 1
ATOM 1467 C C . ASP A 1 185 ? -6.887 11.783 -9.355 1.00 89.19 185 ASP A C 1
ATOM 1469 O O . ASP A 1 185 ? -5.666 11.632 -9.278 1.00 89.19 185 ASP A O 1
ATOM 1473 N N . LYS A 1 186 ? -7.676 12.092 -8.320 1.00 92.69 186 LYS A N 1
ATOM 1474 C CA . LYS A 1 186 ? -7.234 12.394 -6.951 1.00 92.69 186 LYS A CA 1
ATOM 1475 C C . LYS A 1 186 ? -6.873 11.161 -6.121 1.00 92.69 186 LYS A C 1
ATOM 1477 O O . LYS A 1 186 ? -6.158 11.279 -5.127 1.00 92.69 186 LYS A O 1
ATOM 1482 N N . GLU A 1 187 ? -7.346 9.990 -6.531 1.00 95.69 187 GLU A N 1
ATOM 1483 C CA . GLU A 1 187 ? -7.151 8.711 -5.843 1.00 95.69 187 GLU A CA 1
ATOM 1484 C C . GLU A 1 187 ? -5.801 8.100 -6.248 1.00 95.69 187 GLU A C 1
ATOM 1486 O O . GLU A 1 187 ? -5.701 7.045 -6.876 1.00 95.69 187 GLU A O 1
ATOM 1491 N N . ALA A 1 188 ? -4.737 8.851 -5.954 1.00 97.12 188 ALA A N 1
ATOM 1492 C CA . ALA A 1 188 ? -3.367 8.529 -6.318 1.00 97.12 188 ALA A CA 1
ATOM 1493 C C . ALA A 1 188 ? -2.498 8.285 -5.079 1.00 97.12 188 ALA A C 1
ATOM 1495 O O . ALA A 1 188 ? -2.558 9.011 -4.082 1.00 97.12 188 ALA A O 1
ATOM 1496 N N . PHE A 1 189 ? -1.625 7.290 -5.190 1.00 98.19 189 PHE A N 1
ATOM 1497 C CA . PHE A 1 189 ? -0.621 6.937 -4.200 1.00 98.19 189 PHE A CA 1
ATOM 1498 C C . PHE A 1 189 ? 0.764 7.328 -4.704 1.00 98.19 189 PHE A C 1
ATOM 1500 O O . PHE A 1 189 ? 1.141 6.999 -5.827 1.00 98.19 189 PHE A O 1
ATOM 1507 N N . ALA A 1 190 ? 1.546 7.991 -3.862 1.00 97.50 190 ALA A N 1
ATOM 1508 C CA . ALA A 1 190 ? 2.982 8.078 -4.037 1.00 97.50 190 ALA A CA 1
ATOM 1509 C C . ALA A 1 190 ? 3.621 6.762 -3.577 1.00 97.50 190 ALA A C 1
ATOM 1511 O O . ALA A 1 190 ? 3.390 6.307 -2.451 1.00 97.50 190 ALA A O 1
ATOM 1512 N N . ILE A 1 191 ? 4.442 6.174 -4.441 1.00 97.25 191 ILE A N 1
ATOM 1513 C CA . ILE A 1 191 ? 5.354 5.096 -4.074 1.00 97.25 191 ILE A CA 1
ATOM 1514 C C . ILE A 1 191 ? 6.560 5.747 -3.402 1.00 97.25 191 ILE A C 1
ATOM 1516 O O . ILE A 1 191 ? 7.272 6.537 -4.021 1.00 97.25 191 ILE A O 1
ATOM 1520 N N . VAL A 1 192 ? 6.762 5.445 -2.123 1.00 96.69 192 VAL A N 1
ATOM 1521 C CA . VAL A 1 192 ? 7.866 5.985 -1.326 1.00 96.69 192 VAL A CA 1
ATOM 1522 C C . VAL A 1 192 ? 8.842 4.846 -1.026 1.00 96.69 192 VAL A C 1
ATOM 1524 O O . VAL A 1 192 ? 8.498 3.955 -0.244 1.00 96.69 192 VAL A O 1
ATOM 1527 N N . PRO A 1 193 ? 10.041 4.827 -1.631 1.00 94.75 193 PRO A N 1
ATOM 1528 C CA . PRO A 1 193 ? 11.002 3.754 -1.432 1.00 94.75 193 PRO A CA 1
ATOM 1529 C C . PRO A 1 193 ? 11.528 3.747 0.001 1.00 94.75 193 PRO A C 1
ATOM 1531 O O . PRO A 1 193 ? 11.717 4.791 0.629 1.00 94.75 193 PRO A O 1
ATOM 1534 N N . VAL A 1 194 ? 11.787 2.547 0.508 1.00 94.94 194 VAL A N 1
ATOM 1535 C CA . VAL A 1 194 ? 12.326 2.323 1.849 1.00 94.94 194 VAL A CA 1
ATOM 1536 C C . VAL A 1 194 ? 13.777 1.877 1.736 1.00 94.94 194 VAL A C 1
ATOM 1538 O O . VAL A 1 194 ? 14.153 1.122 0.837 1.00 94.94 194 VAL A O 1
ATOM 1541 N N . SER A 1 195 ? 14.626 2.384 2.631 1.00 93.06 195 SER A N 1
ATOM 1542 C CA . SER A 1 195 ? 16.048 2.050 2.596 1.00 93.06 195 SER A CA 1
ATOM 1543 C C . SER A 1 195 ? 16.277 0.592 3.024 1.00 93.06 195 SER A C 1
ATOM 1545 O O . SER A 1 195 ? 15.651 0.134 3.982 1.00 93.06 195 SER A O 1
ATOM 1547 N N . PRO A 1 196 ? 17.228 -0.134 2.409 1.00 91.50 196 PRO A N 1
ATOM 1548 C CA . PRO A 1 196 ? 17.573 -1.486 2.850 1.00 91.50 196 PRO A CA 1
ATOM 1549 C C . PRO A 1 196 ? 18.076 -1.559 4.299 1.00 91.50 196 PRO A C 1
ATOM 1551 O O . PRO A 1 196 ? 18.023 -2.623 4.904 1.00 91.50 196 PRO A O 1
ATOM 1554 N N . ALA A 1 197 ? 18.598 -0.457 4.852 1.00 93.69 197 ALA A N 1
ATOM 1555 C CA . ALA A 1 197 ? 19.003 -0.395 6.255 1.00 93.69 197 ALA A CA 1
ATOM 1556 C C . ALA A 1 197 ? 17.790 -0.510 7.186 1.00 93.69 197 ALA A C 1
ATOM 1558 O O . ALA A 1 197 ? 17.786 -1.373 8.052 1.00 93.69 197 ALA A O 1
ATOM 1559 N N . GLU A 1 198 ? 16.733 0.264 6.924 1.00 92.94 198 GLU A N 1
ATOM 1560 C CA . GLU A 1 198 ? 15.491 0.206 7.704 1.00 92.94 198 GLU A CA 1
ATOM 1561 C C . GLU A 1 198 ? 14.859 -1.197 7.680 1.00 92.94 198 GLU A C 1
ATOM 1563 O O . GLU A 1 198 ? 14.381 -1.676 8.705 1.00 92.94 198 GLU A O 1
ATOM 1568 N N . VAL A 1 199 ? 14.899 -1.874 6.526 1.00 92.50 199 VAL A N 1
ATOM 1569 C CA . VAL A 1 199 ? 14.402 -3.253 6.384 1.00 92.50 199 VAL A CA 1
ATOM 1570 C C . VAL A 1 199 ? 15.217 -4.225 7.242 1.00 92.50 199 VAL A C 1
ATOM 1572 O O . VAL A 1 199 ? 14.644 -4.952 8.046 1.00 92.50 199 VAL A O 1
ATOM 1575 N N . ARG A 1 200 ? 16.554 -4.189 7.144 1.00 93.44 200 ARG A N 1
ATOM 1576 C CA . ARG A 1 200 ? 17.431 -5.061 7.945 1.00 93.44 200 ARG A CA 1
ATOM 1577 C C . ARG A 1 200 ? 17.298 -4.821 9.446 1.00 93.44 200 ARG A C 1
ATOM 1579 O O . ARG A 1 200 ? 17.346 -5.776 10.215 1.00 93.44 200 ARG A O 1
ATOM 1586 N N . ASP A 1 201 ? 17.152 -3.565 9.859 1.00 91.94 201 ASP A N 1
ATOM 1587 C CA . ASP A 1 201 ? 16.980 -3.212 11.268 1.00 91.94 201 ASP A CA 1
ATOM 1588 C C . ASP A 1 201 ? 15.664 -3.789 11.815 1.00 91.94 201 ASP A C 1
ATOM 1590 O O . ASP A 1 201 ? 15.619 -4.287 12.942 1.00 91.94 201 ASP A O 1
ATOM 1594 N N . LEU A 1 202 ? 14.602 -3.775 11.001 1.00 89.75 202 LEU A N 1
ATOM 1595 C CA . LEU A 1 202 ? 13.325 -4.389 11.349 1.00 89.75 202 LEU A CA 1
ATOM 1596 C C . LEU A 1 202 ? 13.424 -5.918 11.429 1.00 89.75 202 LEU A C 1
ATOM 1598 O O . LEU A 1 202 ? 12.909 -6.500 12.384 1.00 89.75 202 LEU A O 1
ATOM 1602 N N . ASP A 1 203 ? 14.095 -6.559 10.471 1.00 89.94 203 ASP A N 1
ATOM 1603 C CA . ASP A 1 203 ? 14.321 -8.009 10.486 1.00 89.94 203 ASP A CA 1
ATOM 1604 C C . ASP A 1 203 ? 15.092 -8.428 11.742 1.00 89.94 203 ASP A C 1
ATOM 1606 O O . ASP A 1 203 ? 14.659 -9.319 12.475 1.00 89.94 203 ASP A O 1
ATOM 1610 N N . PHE A 1 204 ? 16.173 -7.711 12.062 1.00 90.62 204 PHE A N 1
ATOM 1611 C CA . PHE A 1 204 ? 16.960 -7.940 13.271 1.00 90.62 204 PHE A CA 1
ATOM 1612 C C . PHE A 1 204 ? 16.113 -7.812 14.544 1.00 90.62 204 PHE A C 1
ATOM 1614 O O . PHE A 1 204 ? 16.184 -8.670 15.426 1.00 90.62 204 PHE A O 1
ATOM 1621 N N . ALA A 1 205 ? 15.285 -6.767 14.641 1.00 89.81 205 ALA A N 1
ATOM 1622 C CA . ALA A 1 205 ? 14.402 -6.569 15.787 1.00 89.81 205 ALA A CA 1
ATOM 1623 C C . ALA A 1 205 ? 13.356 -7.690 15.915 1.00 89.81 205 ALA A C 1
ATOM 1625 O O . ALA A 1 205 ? 13.107 -8.181 17.019 1.00 89.81 205 ALA A O 1
ATOM 1626 N N . ASN A 1 206 ? 12.767 -8.123 14.798 1.00 87.06 206 ASN A N 1
ATOM 1627 C CA . ASN A 1 206 ? 11.781 -9.201 14.774 1.00 87.06 206 ASN A CA 1
ATOM 1628 C C . ASN A 1 206 ? 12.395 -10.545 15.180 1.00 87.06 206 ASN A C 1
ATOM 1630 O O . ASN A 1 206 ? 11.809 -11.266 15.990 1.00 87.06 206 ASN A O 1
ATOM 1634 N N . ASP A 1 207 ? 13.573 -10.882 14.659 1.00 88.94 207 ASP A N 1
ATOM 1635 C CA . ASP A 1 207 ? 14.257 -12.134 14.985 1.00 88.94 207 ASP A CA 1
ATOM 1636 C C . ASP A 1 207 ? 14.728 -12.154 16.439 1.00 88.94 207 ASP A C 1
ATOM 1638 O O . ASP A 1 207 ? 14.502 -13.140 17.144 1.00 88.94 207 ASP A O 1
ATOM 1642 N N . ALA A 1 208 ? 15.271 -11.039 16.937 1.00 91.38 208 ALA A N 1
ATOM 1643 C CA . ALA A 1 208 ? 15.591 -10.893 18.353 1.00 91.38 208 ALA A CA 1
ATOM 1644 C C . ALA A 1 208 ? 14.342 -11.072 19.235 1.00 91.38 208 ALA A C 1
ATOM 1646 O O . ALA A 1 208 ? 14.386 -11.801 20.226 1.00 91.38 208 ALA A O 1
ATOM 1647 N N . SER A 1 209 ? 13.210 -10.466 18.857 1.00 88.88 209 SER A N 1
ATOM 1648 C CA . SER A 1 209 ? 11.950 -10.593 19.598 1.00 88.88 209 SER A CA 1
ATOM 1649 C C . SER A 1 209 ? 11.435 -12.034 19.633 1.00 88.88 209 SER A C 1
ATOM 1651 O O . SER A 1 209 ? 10.952 -12.472 20.677 1.00 88.88 209 SER A O 1
ATOM 1653 N N . LYS A 1 210 ? 11.526 -12.779 18.523 1.00 88.00 210 LYS A N 1
ATOM 1654 C CA . LYS A 1 210 ? 11.118 -14.194 18.468 1.00 88.00 210 LYS A CA 1
ATOM 1655 C C . LYS A 1 210 ? 11.994 -15.064 19.362 1.00 88.00 210 LYS A C 1
ATOM 1657 O O . LYS A 1 210 ? 11.467 -15.887 20.102 1.00 88.00 210 LYS A O 1
ATOM 1662 N N . VAL A 1 211 ? 13.313 -14.862 19.313 1.00 90.88 211 VAL A N 1
ATOM 1663 C CA . VAL A 1 211 ? 14.262 -15.605 20.152 1.00 90.88 211 VAL A CA 1
ATOM 1664 C C . VAL A 1 211 ? 13.965 -15.350 21.627 1.00 90.88 211 VAL A C 1
ATOM 1666 O O . VAL A 1 211 ? 13.805 -16.304 22.382 1.00 90.88 211 VAL A O 1
ATOM 1669 N N . LEU A 1 212 ? 13.805 -14.087 22.028 1.00 90.44 212 LEU A N 1
ATOM 1670 C CA . LEU A 1 212 ? 13.486 -13.727 23.413 1.00 90.44 212 LEU A CA 1
ATOM 1671 C C . LEU A 1 212 ? 12.136 -14.281 23.881 1.00 90.44 212 LEU A C 1
ATOM 1673 O O . LEU A 1 212 ? 12.023 -14.681 25.031 1.00 90.44 212 LEU A O 1
ATOM 1677 N N . GLY A 1 213 ? 11.129 -14.329 23.007 1.00 83.94 213 GLY A N 1
ATOM 1678 C CA . GLY A 1 213 ? 9.817 -14.899 23.333 1.00 83.94 213 GLY A CA 1
ATOM 1679 C C . GLY A 1 213 ? 9.788 -16.429 23.429 1.00 83.94 213 GLY A C 1
ATOM 1680 O O . GLY A 1 213 ? 8.776 -16.982 23.849 1.00 83.94 213 GLY A O 1
ATOM 1681 N N . SER A 1 214 ? 10.864 -17.110 23.022 1.00 80.69 214 SER A N 1
ATOM 1682 C CA . SER A 1 214 ? 11.007 -18.572 23.105 1.00 80.69 214 SER A CA 1
ATOM 1683 C C . SER A 1 214 ? 11.789 -19.058 24.334 1.00 80.69 214 SER A C 1
ATOM 1685 O O . SER A 1 214 ? 11.965 -20.267 24.494 1.00 80.69 214 SER A O 1
ATOM 1687 N N . ILE A 1 215 ? 12.256 -18.125 25.174 1.00 68.56 215 ILE A N 1
ATOM 1688 C CA . ILE A 1 215 ? 12.936 -18.362 26.460 1.00 68.56 215 ILE A CA 1
ATOM 1689 C C . ILE A 1 215 ? 11.898 -18.344 27.583 1.00 68.56 215 ILE A C 1
ATOM 1691 O O . ILE A 1 215 ? 11.957 -19.257 28.437 1.00 68.56 215 ILE A O 1
#

Foldseek 3Di:
DFPDPFFDKAQFKWWWAQDLVRFTFFWDDDPNFIFTFTFDDPDPHSVVPDDLRRIWGKAFDDPDNVDIGFDFQLTKIWTASLPQRWTKFKDADPVLVVCVPDDDDPVNQFRIWIGTGNDCPDLRRIWGWDALDDDDRGDTHTQFGKTWIARDPVRWTKAWDQDFPPVVDPDGGGTIITTGNDDDSSRIITIGTDDVVVVVVVVVVVVVVVVVVVD

Solvent-accessible surface area (backbone atoms only — not comparable to full-atom values): 11835 Å² total; per-residue (Å²): 127,83,83,49,91,61,45,34,34,34,73,41,42,27,31,45,33,31,60,75,77,54,23,42,44,28,50,47,78,53,97,94,38,67,41,37,24,37,42,65,70,92,55,97,49,53,88,74,66,82,55,73,50,28,34,28,30,32,40,42,67,54,97,50,86,88,50,68,43,68,33,35,40,74,40,41,32,35,40,29,32,64,83,79,61,23,16,46,28,54,43,75,34,74,69,55,74,77,45,79,85,73,74,98,51,88,74,77,56,43,58,27,25,45,35,58,36,77,66,67,85,50,58,47,25,34,30,35,54,42,67,81,57,100,71,65,56,91,38,73,33,51,36,76,36,52,30,29,48,33,37,59,74,77,64,23,25,49,33,84,49,91,48,57,71,42,71,86,46,97,74,59,39,38,20,36,32,32,24,25,77,64,85,57,88,65,45,28,28,34,37,39,72,53,58,72,64,62,53,51,54,49,51,50,52,52,53,51,49,53,58,62,73,74,112

Secondary structure (DSSP, 8-state):
----TTB-BTT-EEEEEETTTTEEEEEEEETTEEEEEEEP--SSSGGG---GGG-EEEEEE-SSTT---B-BTT-EEEEEETTT--EEEEEE-HHHHHHTTS--SGGGG--EEEEEES---SGGG-EEEEESS---TTSBPBTT-EEEEEETTTTEEEEEEEEES-TTSSS--EEEEEEESS--TT--EEEEE--HHHHHHHHHHHHHHHHHHT-